Protein AF-A0A369J1N9-F1 (afdb_monomer)

pLDDT: mean 80.29, std 18.48, range [32.66, 98.25]

Solvent-accessible surface area (backbone atoms only — not comparable to full-atom values): 17889 Å² total; per-residue (Å²): 134,83,79,82,76,71,50,73,65,57,53,51,51,51,51,51,51,50,53,51,50,42,43,52,48,44,31,43,53,53,14,49,53,52,29,51,53,46,48,53,54,38,50,52,43,53,52,52,39,61,70,76,47,74,84,59,57,66,72,60,54,51,50,52,50,51,48,52,49,30,51,49,51,24,51,54,19,48,53,52,43,47,43,48,59,64,58,75,30,53,98,39,76,67,56,50,62,33,56,60,59,69,33,56,32,44,32,44,48,27,37,41,51,43,67,34,54,46,56,51,51,51,48,52,54,46,39,78,70,65,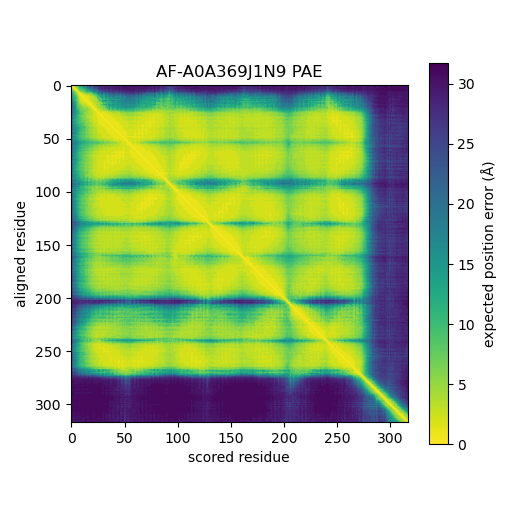69,50,63,67,64,45,50,53,51,51,51,52,46,49,52,38,42,54,53,46,50,50,48,27,59,50,49,69,70,30,73,16,44,58,58,36,53,68,75,40,40,67,60,55,51,47,43,45,53,50,49,30,50,49,30,47,54,50,26,54,52,46,52,51,52,46,57,58,52,72,72,64,82,79,57,81,66,70,48,55,55,51,46,55,42,39,52,55,51,34,56,48,24,51,52,51,28,52,52,41,48,53,31,53,51,40,58,73,74,43,99,53,30,52,29,54,11,49,56,56,31,48,48,48,56,52,53,37,48,50,44,48,50,63,48,48,56,55,62,56,58,65,75,53,70,90,79,82,74,88,84,75,82,75,88,77,76,80,81,87,84,82,82,92,85,79,91,79,84,86,78,87,73,90,75,82,82,84,80,85,81,80,84,86,82,90,131

Foldseek 3Di:
DDDPPPDPVNVVVVVVVVVQVCQAQVLLVLLLVLLVVLLVVLVVLLVLLVVVPVPDDPVVNVLSVLLNVLSVQLNVLSVVQSCVVCPVCPPPPCSQFAQRPLSVLSNLLSLLSLLLSLLLVLLVLLCVQPVPPVLSVVLNVLSVVLSVLSNVLSVQSNPDRGNVCSCVVCVVSVLSNLVSSLVSLVSSLVSLVVSLVVVVVVDDDPQPNVLSSVLSVLSNVLSVVLSVLSVVLSVCSVPPPGCNSVSSSSNSSSSSSSSSSCSSSVSVVSVVVPPPPPDPPPDDPDDDDDDDDDDDDDDDDDDDDDDDDDDDDDDDD

Radius of gyration: 28.55 Å; Cα contacts (8 Å, |Δi|>4): 279; chains: 1; bounding box: 73×81×98 Å

Sequence (317 aa):
MPENHTSPTLAVIQDMAAAYTGLVFGPVKIGYSLATFLFGFGTAQTYIYYRDFADDPLPIKLLVAVVWAADFAHQISLGHCTYWYLVRFFGVPAGLFNKAPQSVTAIIESSTILLFLVPAFFTYRFWRSSKKHIQVGLLAVLIAARLVMTSLLGGLISRAPSYVISLLRFRSIILFCWICGAAVDVLLTIALCYDLHVRQRSTMYYRTARMIDRLKMWCVATGMATSIVAAVMAVCFCIMDNNIWMGIYFVLPRLVSNSLLASLNLRRSLRQMDPTGTGDLALQPRHPPPGQHANGISICVDVVTEMPVKVMPYTSS

InterPro domains:
  IPR045339 Domain of unknown function DUF6534 [PF20152] (182-269)

Structure (mmCIF, N/CA/C/O backbone):
data_AF-A0A369J1N9-F1
#
_entry.id   AF-A0A369J1N9-F1
#
loop_
_atom_site.group_PDB
_atom_site.id
_atom_site.type_symbol
_atom_site.label_atom_id
_atom_site.label_alt_id
_atom_site.label_comp_id
_atom_site.label_asym_id
_atom_site.label_entity_id
_atom_site.label_seq_id
_atom_site.pdbx_PDB_ins_code
_atom_site.Cartn_x
_atom_site.Cartn_y
_atom_site.Cartn_z
_atom_site.occupancy
_atom_site.B_iso_or_equiv
_atom_site.auth_seq_id
_atom_site.auth_comp_id
_atom_site.auth_asym_id
_atom_site.auth_atom_id
_atom_site.pdbx_PDB_model_num
ATOM 1 N N . MET A 1 1 ? 40.483 -26.939 -34.452 1.00 42.22 1 MET A N 1
ATOM 2 C CA . MET A 1 1 ? 39.672 -26.467 -33.311 1.00 42.22 1 MET A CA 1
ATOM 3 C C . MET A 1 1 ? 40.405 -25.283 -32.707 1.00 42.22 1 MET A C 1
ATOM 5 O O . MET A 1 1 ? 41.444 -25.525 -32.110 1.00 42.22 1 MET A O 1
ATOM 9 N N . PRO A 1 2 ? 39.990 -24.027 -32.929 1.00 44.16 2 PRO A N 1
ATOM 10 C CA . PRO A 1 2 ? 40.577 -22.922 -32.191 1.00 44.16 2 PRO A CA 1
ATOM 11 C C . PRO A 1 2 ? 39.890 -22.848 -30.824 1.00 44.16 2 PRO A C 1
ATOM 13 O O . PRO A 1 2 ? 38.672 -22.680 -30.745 1.00 44.16 2 PRO A O 1
ATOM 16 N N . GLU A 1 3 ? 40.668 -23.042 -29.761 1.00 47.91 3 GLU A N 1
ATOM 17 C CA . GLU A 1 3 ? 40.254 -22.771 -28.388 1.00 47.91 3 GLU A CA 1
ATOM 18 C C . GLU A 1 3 ? 39.862 -21.298 -28.277 1.00 47.91 3 GLU A C 1
ATOM 20 O O . GLU A 1 3 ? 40.652 -20.388 -28.532 1.00 47.91 3 GLU A O 1
ATOM 25 N N . ASN A 1 4 ? 38.597 -21.073 -27.939 1.00 50.19 4 ASN A N 1
ATOM 26 C CA . ASN A 1 4 ? 38.036 -19.757 -27.711 1.00 50.19 4 ASN A CA 1
ATOM 27 C C . ASN A 1 4 ? 38.592 -19.227 -26.380 1.00 50.19 4 ASN A C 1
ATOM 29 O O . ASN A 1 4 ? 37.962 -19.369 -25.334 1.00 50.19 4 ASN A O 1
ATOM 33 N N . HIS A 1 5 ? 39.802 -18.664 -26.404 1.00 56.09 5 HIS A N 1
ATOM 34 C CA . HIS A 1 5 ? 40.348 -17.877 -25.303 1.00 56.09 5 HIS A CA 1
ATOM 35 C C . HIS A 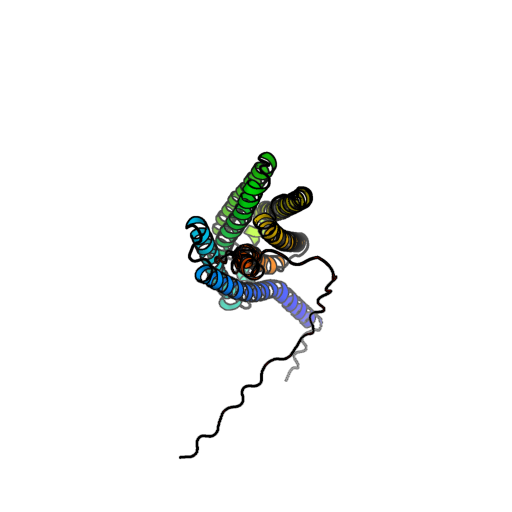1 5 ? 39.536 -16.581 -25.180 1.00 56.09 5 HIS A C 1
ATOM 37 O O . HIS A 1 5 ? 39.954 -15.514 -25.628 1.00 56.09 5 HIS A O 1
ATOM 43 N N . THR A 1 6 ? 38.348 -16.659 -24.579 1.00 57.62 6 THR A N 1
ATOM 44 C CA . THR A 1 6 ? 37.682 -15.478 -24.029 1.00 57.62 6 THR A CA 1
ATOM 45 C C . THR A 1 6 ? 38.658 -14.825 -23.060 1.00 57.62 6 THR A C 1
ATOM 47 O O . THR A 1 6 ? 39.056 -15.445 -22.072 1.00 57.62 6 THR A O 1
ATOM 50 N N . SER A 1 7 ? 39.101 -13.606 -23.376 1.00 68.38 7 SER A N 1
ATOM 51 C CA . SER A 1 7 ? 40.059 -12.882 -22.547 1.00 68.38 7 SER A CA 1
ATOM 52 C C . SER A 1 7 ? 39.523 -12.767 -21.111 1.00 68.38 7 SER A C 1
ATOM 54 O O . SER A 1 7 ? 38.320 -12.567 -20.919 1.00 68.38 7 SER A O 1
ATOM 56 N N . PRO A 1 8 ? 40.381 -12.870 -20.080 1.00 68.62 8 PRO A N 1
ATOM 57 C CA . PRO A 1 8 ? 39.950 -12.823 -18.678 1.00 68.62 8 PRO A CA 1
ATOM 58 C C . PRO A 1 8 ? 39.181 -11.535 -18.340 1.00 68.62 8 PRO A C 1
ATOM 60 O O . PRO A 1 8 ? 38.313 -11.535 -17.475 1.00 68.62 8 PRO A O 1
ATOM 63 N N . THR A 1 9 ? 39.429 -10.449 -19.074 1.00 75.25 9 THR A N 1
ATOM 64 C CA . THR A 1 9 ? 38.670 -9.198 -18.979 1.00 75.25 9 THR A CA 1
ATOM 65 C C . THR A 1 9 ? 37.240 -9.318 -19.505 1.00 75.25 9 THR A C 1
ATOM 67 O O . THR A 1 9 ? 36.333 -8.763 -18.892 1.00 75.25 9 THR A O 1
ATOM 70 N N . LEU A 1 10 ? 37.006 -10.061 -20.592 1.00 75.38 10 LEU A N 1
ATOM 71 C CA . LEU A 1 10 ? 35.664 -10.279 -21.136 1.00 75.38 10 LEU A CA 1
ATOM 72 C C . LEU A 1 10 ? 34.812 -11.117 -20.175 1.00 75.38 10 LEU A C 1
ATOM 74 O O . LEU A 1 10 ? 33.662 -10.769 -19.931 1.00 75.38 10 LEU A O 1
ATOM 78 N N . ALA A 1 11 ? 35.400 -12.161 -19.580 1.00 75.19 11 ALA A N 1
ATOM 79 C CA . ALA A 1 11 ? 34.732 -12.998 -18.583 1.00 75.19 11 ALA A CA 1
ATOM 80 C C . ALA A 1 11 ? 34.311 -12.185 -17.345 1.00 75.19 11 ALA A C 1
ATOM 82 O O . ALA A 1 11 ? 33.153 -12.235 -16.941 1.00 75.19 11 ALA A O 1
ATOM 83 N N . VAL A 1 12 ? 35.207 -11.342 -16.814 1.00 78.25 12 VAL A N 1
ATOM 84 C CA . VAL A 1 12 ? 34.896 -10.451 -15.681 1.00 78.25 12 VAL A CA 1
ATOM 85 C C . VAL A 1 12 ? 33.791 -9.449 -16.029 1.00 78.25 12 VAL A C 1
ATOM 87 O O . VAL A 1 12 ? 32.886 -9.233 -15.226 1.00 78.25 12 VAL A O 1
ATOM 90 N N . ILE A 1 13 ? 33.819 -8.850 -17.224 1.00 75.81 13 ILE A N 1
ATOM 91 C CA . ILE A 1 13 ? 32.767 -7.921 -17.672 1.00 75.81 13 ILE A CA 1
ATOM 92 C C . ILE A 1 13 ? 31.417 -8.642 -17.788 1.00 75.81 13 ILE A C 1
ATOM 94 O O . ILE A 1 13 ? 30.384 -8.090 -17.407 1.00 75.81 13 ILE A O 1
ATOM 98 N N . GLN A 1 14 ? 31.418 -9.876 -18.287 1.00 77.38 14 GLN A N 1
ATOM 99 C CA . GLN A 1 14 ? 30.215 -10.681 -18.465 1.00 77.38 14 GLN A CA 1
ATOM 100 C C . GLN A 1 14 ? 29.623 -11.123 -17.116 1.00 77.38 14 GLN A C 1
ATOM 102 O O . GLN A 1 14 ? 28.410 -11.020 -16.927 1.00 77.38 14 GLN A O 1
ATOM 107 N N . ASP A 1 15 ? 30.469 -11.485 -16.149 1.00 75.50 15 ASP A N 1
ATOM 108 C CA . ASP A 1 15 ? 30.068 -11.776 -14.768 1.00 75.50 15 ASP A CA 1
ATOM 109 C C . ASP A 1 15 ? 29.517 -10.534 -14.055 1.00 75.50 15 ASP A C 1
ATOM 111 O O . ASP A 1 15 ? 28.473 -10.597 -13.401 1.00 75.50 15 ASP A O 1
ATOM 115 N N . MET A 1 16 ? 30.157 -9.372 -14.225 1.00 72.19 16 MET A N 1
ATOM 116 C CA . MET A 1 16 ? 29.662 -8.102 -13.682 1.00 72.19 16 MET A CA 1
ATOM 117 C C . MET A 1 16 ? 28.307 -7.712 -14.288 1.00 72.19 16 MET A C 1
ATOM 119 O O . MET A 1 16 ? 27.402 -7.289 -13.564 1.00 72.19 16 MET A O 1
ATOM 123 N N . ALA A 1 17 ? 28.130 -7.893 -15.598 1.00 70.94 17 ALA A N 1
ATOM 124 C CA . ALA A 1 17 ? 26.864 -7.635 -16.279 1.00 70.94 17 ALA A CA 1
ATOM 125 C C . ALA A 1 17 ? 25.757 -8.601 -15.823 1.00 70.94 17 ALA A C 1
ATOM 127 O O . ALA A 1 17 ? 24.613 -8.180 -15.614 1.00 70.94 17 ALA A O 1
ATOM 128 N N . ALA A 1 18 ? 26.085 -9.878 -15.610 1.00 72.50 18 ALA A N 1
ATOM 129 C C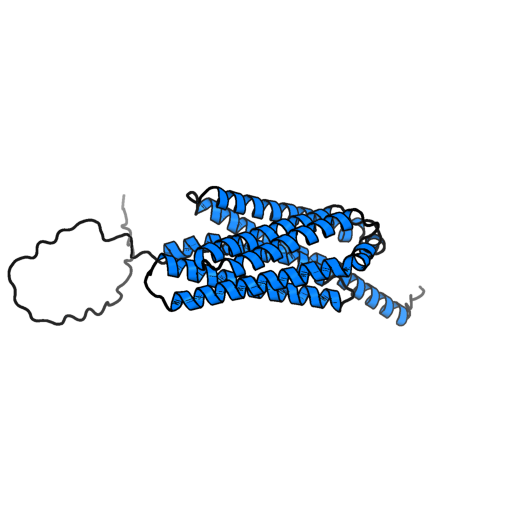A . ALA A 1 18 ? 25.161 -10.871 -15.071 1.00 72.50 18 ALA A CA 1
ATOM 130 C C . ALA A 1 18 ? 24.749 -10.537 -13.628 1.00 72.50 18 ALA A C 1
ATOM 132 O O . ALA A 1 18 ? 23.557 -10.554 -13.309 1.00 72.50 18 ALA A O 1
ATOM 133 N N . ALA A 1 19 ? 25.703 -10.148 -12.777 1.00 71.88 19 ALA A N 1
ATOM 134 C CA . ALA A 1 19 ? 25.442 -9.724 -11.403 1.00 71.88 19 ALA A CA 1
ATOM 135 C C . ALA A 1 19 ? 24.551 -8.470 -11.345 1.00 71.88 19 ALA A C 1
ATOM 137 O O . ALA A 1 19 ? 23.572 -8.435 -10.595 1.00 71.88 19 ALA A O 1
ATOM 138 N N . TYR A 1 20 ? 24.829 -7.469 -12.187 1.00 72.62 20 TYR A N 1
ATOM 139 C CA . TYR A 1 20 ? 24.005 -6.264 -12.297 1.00 72.62 20 TYR A CA 1
ATOM 140 C C . TYR A 1 20 ? 22.577 -6.593 -12.755 1.00 72.62 20 TYR A C 1
ATOM 142 O O . TYR A 1 20 ? 21.603 -6.164 -12.137 1.00 72.62 20 TYR A O 1
ATOM 150 N N . THR A 1 21 ? 22.436 -7.441 -13.777 1.00 72.56 21 THR A N 1
ATOM 151 C CA . THR A 1 21 ? 21.130 -7.919 -14.263 1.00 72.56 21 THR A CA 1
ATOM 152 C C . THR A 1 21 ? 20.361 -8.664 -13.164 1.00 72.56 21 THR A C 1
ATOM 154 O O . THR A 1 21 ? 19.156 -8.457 -12.988 1.00 72.56 21 THR A O 1
ATOM 157 N N . GLY A 1 22 ? 21.060 -9.466 -12.354 1.00 76.50 22 GLY A N 1
ATOM 158 C CA . GLY A 1 22 ? 20.505 -10.132 -11.177 1.00 76.50 22 GLY A CA 1
ATOM 159 C C . GLY A 1 22 ? 19.928 -9.157 -10.146 1.00 76.50 22 GLY A C 1
ATOM 160 O O . GLY A 1 22 ? 18.843 -9.397 -9.622 1.00 76.50 22 GLY A O 1
ATOM 161 N N . LEU A 1 23 ? 20.580 -8.018 -9.906 1.00 81.19 23 LEU A N 1
ATOM 162 C CA . LEU A 1 23 ? 20.108 -6.982 -8.974 1.00 81.19 23 LEU A CA 1
ATOM 163 C C . LEU A 1 23 ? 18.965 -6.113 -9.535 1.00 81.19 23 LEU A C 1
ATOM 165 O O . LEU A 1 23 ? 18.250 -5.460 -8.770 1.00 81.19 23 LEU A O 1
ATOM 169 N N . VAL A 1 24 ? 18.752 -6.121 -10.853 1.00 79.38 24 VAL A N 1
ATOM 170 C CA . VAL A 1 24 ? 17.648 -5.410 -11.521 1.00 79.38 24 VAL A CA 1
ATOM 171 C C . VAL A 1 24 ? 16.356 -6.232 -11.501 1.00 79.38 24 VAL A C 1
ATOM 173 O O . VAL A 1 24 ? 15.288 -5.677 -11.238 1.00 79.38 24 VAL A O 1
ATOM 176 N N . PHE A 1 25 ? 16.433 -7.543 -11.750 1.00 83.81 25 PHE A N 1
ATOM 177 C CA . PHE A 1 25 ? 15.249 -8.407 -11.879 1.00 83.81 25 PHE A CA 1
ATOM 178 C C . PHE A 1 25 ? 15.026 -9.345 -10.687 1.00 83.81 25 PHE A C 1
ATOM 180 O O . PHE A 1 25 ? 13.882 -9.670 -10.357 1.00 83.81 25 PHE A O 1
ATOM 187 N N . GLY A 1 26 ? 16.094 -9.763 -10.008 1.00 86.38 26 GLY A N 1
ATOM 188 C CA . GLY A 1 26 ? 16.043 -10.678 -8.867 1.00 86.38 26 GLY A CA 1
ATOM 189 C C . GLY A 1 26 ? 15.166 -10.168 -7.721 1.00 86.38 26 GLY A C 1
ATOM 190 O O . GLY A 1 26 ? 14.254 -10.888 -7.310 1.00 86.38 26 GLY A O 1
ATOM 191 N N . PRO A 1 27 ? 15.339 -8.921 -7.238 1.00 89.62 27 PRO A N 1
ATOM 192 C CA . PRO A 1 27 ? 14.514 -8.404 -6.150 1.00 89.62 27 PRO A CA 1
ATOM 193 C C . PRO A 1 27 ? 13.027 -8.317 -6.500 1.00 89.62 27 PRO A C 1
ATOM 195 O O . PRO A 1 27 ? 12.182 -8.608 -5.658 1.00 89.62 27 PRO A O 1
ATOM 198 N N . VAL A 1 28 ? 12.699 -7.983 -7.753 1.00 89.00 28 VAL A N 1
ATOM 199 C CA . VAL A 1 28 ? 11.318 -7.960 -8.260 1.00 89.00 28 VAL A CA 1
ATOM 200 C C . VAL A 1 28 ? 10.705 -9.360 -8.194 1.00 89.00 28 VAL A C 1
ATOM 202 O O . VAL A 1 28 ? 9.584 -9.527 -7.713 1.00 89.00 28 VAL A O 1
ATOM 205 N N . LYS A 1 29 ? 11.457 -10.389 -8.609 1.00 89.69 29 LYS A N 1
ATOM 206 C CA . LYS A 1 29 ? 11.011 -11.786 -8.543 1.00 89.69 29 LYS A CA 1
ATOM 207 C C . LYS A 1 29 ? 10.807 -12.262 -7.105 1.00 89.69 29 LYS A C 1
ATOM 209 O O . LYS A 1 29 ? 9.786 -12.884 -6.818 1.00 89.69 29 LYS A O 1
ATOM 214 N N . ILE A 1 30 ? 11.754 -11.971 -6.214 1.00 93.12 30 ILE A N 1
ATOM 215 C CA . ILE A 1 30 ? 11.669 -12.340 -4.793 1.00 93.12 30 ILE A CA 1
ATOM 216 C C . ILE A 1 30 ? 10.475 -11.634 -4.140 1.00 93.12 30 ILE A C 1
ATOM 218 O O . ILE A 1 30 ? 9.659 -12.287 -3.487 1.00 93.12 30 ILE A O 1
ATOM 222 N N . GLY A 1 31 ? 10.327 -10.328 -4.377 1.00 93.56 31 GLY A N 1
ATOM 223 C CA . GLY A 1 31 ? 9.206 -9.531 -3.885 1.00 93.56 31 GLY A CA 1
ATOM 224 C C . GLY A 1 31 ? 7.860 -10.064 -4.368 1.00 93.56 31 GLY A C 1
ATOM 225 O O . GLY A 1 31 ? 6.945 -10.221 -3.565 1.00 93.56 31 GLY A O 1
ATOM 226 N N . TYR A 1 32 ? 7.748 -10.436 -5.648 1.00 95.12 32 TYR A N 1
ATOM 227 C CA . TYR A 1 32 ? 6.548 -11.076 -6.194 1.00 95.12 32 TYR A CA 1
ATOM 228 C C . TYR A 1 32 ? 6.215 -12.398 -5.488 1.00 95.12 32 TYR A C 1
ATOM 230 O O . TYR A 1 32 ? 5.067 -12.613 -5.091 1.00 95.12 32 TYR A O 1
ATOM 238 N N . SER A 1 33 ? 7.198 -13.282 -5.301 1.00 96.19 33 SER A N 1
ATOM 239 C CA . SER A 1 33 ? 6.991 -14.567 -4.622 1.00 96.19 33 SER A CA 1
ATOM 240 C C . SER A 1 33 ? 6.520 -14.375 -3.178 1.00 96.19 33 SER A C 1
ATOM 242 O O . SER A 1 33 ? 5.535 -14.989 -2.763 1.00 96.19 33 SER A O 1
ATOM 244 N N . LEU A 1 34 ? 7.162 -13.472 -2.429 1.00 95.81 34 LEU A N 1
ATOM 245 C CA . LEU A 1 34 ? 6.778 -13.175 -1.049 1.00 95.81 34 LEU A CA 1
ATOM 246 C C . LEU A 1 34 ? 5.393 -12.514 -0.970 1.00 95.81 34 LEU A C 1
ATOM 248 O O . LEU A 1 34 ? 4.573 -12.896 -0.136 1.00 95.81 34 LEU A O 1
ATOM 252 N N . ALA A 1 35 ? 5.087 -11.578 -1.873 1.00 95.88 35 ALA A N 1
ATOM 253 C CA . ALA A 1 35 ? 3.770 -10.952 -1.960 1.00 95.88 35 ALA A CA 1
ATOM 254 C C . ALA A 1 35 ? 2.661 -11.968 -2.281 1.00 95.88 35 ALA A C 1
ATOM 256 O O . ALA A 1 35 ? 1.561 -11.863 -1.738 1.00 95.88 35 ALA A O 1
ATOM 257 N N . THR A 1 36 ? 2.960 -12.972 -3.111 1.00 96.94 36 THR A N 1
ATOM 258 C CA . THR A 1 36 ? 2.039 -14.070 -3.445 1.00 96.94 36 THR A CA 1
ATOM 259 C C . THR A 1 36 ? 1.763 -14.952 -2.228 1.00 96.94 36 THR A C 1
ATOM 261 O O . THR A 1 36 ? 0.606 -15.255 -1.936 1.00 96.94 36 THR A O 1
ATOM 264 N N . PHE A 1 37 ? 2.803 -15.317 -1.473 1.00 96.81 37 PHE A N 1
ATOM 265 C CA . PHE A 1 37 ? 2.652 -16.069 -0.224 1.00 96.81 37 PHE A CA 1
ATOM 266 C C . PHE A 1 37 ? 1.781 -15.310 0.791 1.00 96.81 37 PHE A C 1
ATOM 268 O O . PHE A 1 37 ? 0.811 -15.853 1.324 1.00 96.81 37 PHE A O 1
ATOM 275 N N . LEU A 1 38 ? 2.068 -14.021 1.001 1.00 95.25 38 LEU A N 1
ATOM 276 C CA . LEU A 1 38 ? 1.298 -13.172 1.912 1.00 95.25 38 LEU A CA 1
ATOM 277 C C . LEU A 1 38 ? -0.138 -12.926 1.437 1.00 95.25 38 LEU A C 1
ATOM 279 O O . LEU A 1 38 ? -1.020 -12.766 2.278 1.00 95.25 38 LEU A O 1
ATOM 283 N N . PHE A 1 39 ? -0.388 -12.910 0.125 1.00 97.00 39 PHE A N 1
ATOM 284 C CA . PHE A 1 39 ? -1.739 -12.845 -0.436 1.00 97.00 39 PHE A CA 1
ATOM 285 C C . PHE A 1 39 ? -2.551 -14.107 -0.111 1.00 97.00 39 PHE A C 1
ATOM 287 O O . PHE A 1 39 ? -3.725 -14.010 0.254 1.00 97.00 39 PHE A O 1
ATOM 294 N N . GLY A 1 40 ? -1.924 -15.286 -0.179 1.00 97.19 40 GLY A N 1
ATOM 295 C CA . GLY A 1 40 ? -2.540 -16.538 0.264 1.00 97.19 40 GLY A CA 1
ATOM 296 C C . GLY A 1 40 ? -2.921 -16.490 1.746 1.00 97.19 40 GLY A C 1
ATOM 297 O O . GLY A 1 40 ? -4.062 -16.787 2.104 1.00 97.19 40 GLY A O 1
ATOM 298 N N . PHE A 1 41 ? -2.003 -16.022 2.598 1.00 95.88 41 PHE A N 1
ATOM 299 C CA . PHE A 1 41 ? -2.275 -15.825 4.024 1.00 95.88 41 PHE A CA 1
ATOM 300 C C . PHE A 1 41 ? -3.420 -14.829 4.266 1.00 95.88 41 PHE A C 1
ATOM 302 O O . PHE A 1 41 ? -4.338 -15.118 5.032 1.00 95.88 41 PHE A O 1
ATOM 309 N N . GLY A 1 42 ? -3.418 -13.689 3.573 1.00 95.75 42 GLY A N 1
ATOM 310 C CA . GLY A 1 42 ? -4.493 -12.696 3.644 1.00 95.75 42 GLY A CA 1
ATOM 311 C C . GLY A 1 42 ? -5.844 -13.256 3.219 1.00 95.75 42 GLY A C 1
ATOM 312 O O . GLY A 1 42 ? -6.831 -13.074 3.921 1.00 95.75 42 GLY A O 1
ATOM 313 N N . THR A 1 43 ? -5.885 -14.042 2.145 1.00 97.94 43 THR A N 1
ATOM 314 C CA . THR A 1 43 ? -7.115 -14.703 1.683 1.00 97.94 43 THR A CA 1
ATOM 315 C C . THR A 1 43 ? -7.656 -15.684 2.723 1.00 97.94 43 THR A C 1
ATOM 317 O O . THR A 1 43 ? -8.857 -15.681 3.002 1.00 97.94 43 THR A O 1
ATOM 320 N N . ALA A 1 44 ? -6.787 -16.470 3.367 1.00 97.06 44 ALA A N 1
ATOM 321 C CA . ALA A 1 44 ? -7.192 -17.339 4.470 1.00 97.06 44 ALA A CA 1
ATOM 322 C C . ALA A 1 44 ? -7.760 -16.530 5.651 1.00 97.06 44 ALA A C 1
ATOM 324 O O . ALA A 1 44 ? -8.800 -16.888 6.204 1.00 97.06 44 ALA A O 1
ATOM 325 N N . GLN A 1 45 ? -7.131 -15.405 6.006 1.00 95.56 45 GLN A N 1
ATOM 326 C CA . GLN A 1 45 ? -7.648 -14.504 7.037 1.00 95.56 45 GLN A CA 1
ATOM 327 C C . GLN A 1 45 ? -9.004 -13.886 6.659 1.00 95.56 45 GLN A C 1
ATOM 329 O O . GLN A 1 45 ? -9.881 -13.791 7.518 1.00 95.56 45 GLN A O 1
ATOM 334 N N . THR A 1 46 ? -9.207 -13.493 5.401 1.00 97.25 46 THR A N 1
ATOM 335 C CA . THR A 1 46 ? -10.491 -12.981 4.898 1.00 97.25 46 THR A CA 1
ATOM 336 C C . THR A 1 46 ? -11.583 -14.045 4.987 1.00 97.25 46 THR A C 1
ATOM 338 O O . THR A 1 46 ? -12.685 -13.755 5.450 1.00 97.25 46 THR A O 1
ATOM 341 N N . TYR A 1 47 ? -11.281 -15.289 4.614 1.00 97.06 47 TYR A N 1
ATOM 342 C CA . TYR A 1 47 ? -12.216 -16.405 4.755 1.00 97.06 47 TYR A CA 1
ATOM 343 C C . TYR A 1 47 ? -12.610 -16.643 6.220 1.00 97.06 47 TYR A C 1
ATOM 345 O O . TYR A 1 47 ? -13.796 -16.716 6.543 1.00 97.06 47 TYR A O 1
ATOM 353 N N . ILE A 1 48 ? -11.622 -16.699 7.121 1.00 95.06 48 ILE A N 1
ATOM 354 C CA . ILE A 1 48 ? -11.848 -16.844 8.567 1.00 95.06 48 ILE A CA 1
ATOM 355 C C . ILE A 1 48 ? -12.734 -15.708 9.092 1.00 95.06 48 ILE A C 1
ATOM 357 O O . ILE A 1 48 ? -13.657 -15.971 9.861 1.00 95.06 48 ILE A O 1
ATOM 361 N N . TYR A 1 49 ? -12.503 -14.472 8.638 1.00 96.12 49 TYR A N 1
ATOM 362 C CA . TYR A 1 49 ? -13.307 -13.319 9.030 1.00 96.12 49 TYR A CA 1
ATOM 363 C C . TYR A 1 49 ? -14.788 -13.504 8.667 1.00 96.12 49 TYR A C 1
ATOM 365 O O . TYR A 1 49 ? -15.655 -13.393 9.533 1.00 96.12 49 TYR A O 1
ATOM 373 N N . TYR A 1 50 ? -15.090 -13.830 7.408 1.00 96.12 50 TYR A N 1
ATOM 374 C CA . TYR A 1 50 ? -16.480 -13.995 6.969 1.00 96.12 50 TYR A CA 1
ATOM 375 C C . TYR A 1 50 ? -17.177 -15.199 7.601 1.00 96.12 50 TYR A C 1
ATOM 377 O O . TYR A 1 50 ? -18.386 -15.147 7.817 1.00 96.12 50 TYR A O 1
ATOM 385 N N . ARG A 1 51 ? -16.426 -16.254 7.936 1.00 95.19 51 ARG A N 1
ATOM 386 C CA . ARG A 1 51 ? -16.957 -17.415 8.656 1.00 95.19 51 ARG A CA 1
ATOM 387 C C . ARG A 1 51 ? -17.300 -17.086 10.111 1.00 95.19 51 ARG A C 1
ATOM 389 O O . ARG A 1 51 ? -18.355 -17.482 10.589 1.00 95.19 51 ARG A O 1
ATOM 396 N N . ASP A 1 52 ? -16.409 -16.393 10.820 1.00 92.81 52 ASP A N 1
ATOM 397 C CA . ASP A 1 52 ? -16.494 -16.251 12.281 1.00 92.81 52 ASP A CA 1
ATOM 398 C C . ASP A 1 52 ? -17.225 -14.968 12.737 1.00 92.81 52 ASP A C 1
ATOM 400 O O . ASP A 1 52 ? -17.612 -14.862 13.903 1.00 92.81 52 ASP A O 1
ATOM 4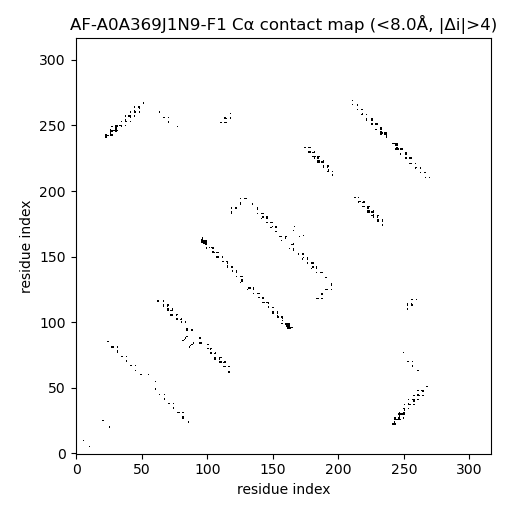04 N N . PHE A 1 53 ? -17.418 -13.985 11.847 1.00 92.75 53 PHE A N 1
ATOM 405 C CA . PHE A 1 53 ? -18.024 -12.680 12.155 1.00 92.75 53 PHE A CA 1
ATOM 406 C C . PHE A 1 53 ? -19.244 -12.375 11.270 1.00 92.75 53 PHE A C 1
ATOM 408 O O . PHE A 1 53 ? -19.359 -11.300 10.677 1.00 92.75 53 PHE A O 1
ATOM 415 N N . ALA A 1 54 ? -20.195 -13.312 11.204 1.00 90.88 54 ALA A N 1
ATOM 416 C CA . ALA A 1 54 ? -21.446 -13.134 10.463 1.00 90.88 54 ALA A CA 1
ATOM 417 C C . ALA A 1 54 ? -22.298 -11.951 10.973 1.00 90.88 54 ALA A C 1
ATOM 419 O O . ALA A 1 54 ? -22.990 -11.324 10.174 1.00 90.88 54 ALA A O 1
ATOM 420 N N . ASP A 1 55 ? -22.178 -11.578 12.248 1.00 91.94 55 ASP A N 1
ATOM 421 C CA . ASP A 1 55 ? -22.970 -10.502 12.869 1.00 91.94 55 ASP A CA 1
ATOM 422 C C . ASP A 1 55 ? -22.300 -9.116 12.826 1.00 91.94 55 ASP A C 1
ATOM 424 O O . ASP A 1 55 ? -22.836 -8.140 13.351 1.00 91.94 55 ASP A O 1
ATOM 428 N N . ASP A 1 56 ? -21.103 -9.000 12.240 1.00 93.12 56 ASP A N 1
ATOM 429 C CA . ASP A 1 56 ? -20.414 -7.710 12.149 1.00 93.12 56 ASP A CA 1
ATOM 430 C C . ASP A 1 56 ? -21.201 -6.711 11.273 1.00 93.12 56 ASP A C 1
ATOM 432 O O . ASP A 1 56 ? -21.808 -7.095 10.263 1.00 93.12 56 ASP A O 1
ATOM 436 N N . PRO A 1 57 ? -21.152 -5.406 11.600 1.00 94.25 57 PRO A N 1
ATOM 437 C CA . PRO A 1 57 ? -21.885 -4.390 10.861 1.00 94.25 57 PRO A CA 1
ATOM 438 C C . PRO A 1 57 ? -21.361 -4.258 9.425 1.00 94.25 57 PRO A C 1
ATOM 440 O O . PRO A 1 57 ? -20.156 -4.358 9.165 1.00 94.25 57 PRO A O 1
ATOM 443 N N . LEU A 1 58 ? -22.276 -3.956 8.498 1.00 95.75 58 LEU A N 1
ATOM 444 C CA . LEU A 1 58 ? -22.008 -3.892 7.057 1.00 95.75 58 LEU A CA 1
ATOM 445 C C . LEU A 1 58 ? -20.768 -3.054 6.673 1.00 95.75 58 LEU A C 1
ATOM 447 O O . LEU A 1 58 ? -20.001 -3.532 5.839 1.00 95.75 58 LEU A O 1
ATOM 451 N N . PRO A 1 59 ? -20.482 -1.880 7.278 1.00 96.00 59 PRO A N 1
ATOM 452 C CA . PRO A 1 59 ? -19.292 -1.104 6.924 1.00 96.00 59 PRO A CA 1
ATOM 453 C C . PRO A 1 59 ? -17.964 -1.849 7.125 1.00 96.00 59 PRO A C 1
ATOM 455 O O . PRO A 1 59 ? -17.047 -1.674 6.328 1.00 96.00 59 PRO A O 1
ATOM 458 N N . ILE A 1 60 ? -17.843 -2.698 8.156 1.00 94.81 60 ILE A N 1
ATOM 459 C CA . ILE A 1 60 ? -16.607 -3.465 8.399 1.00 94.81 60 ILE A CA 1
ATOM 460 C C . ILE A 1 60 ? -16.491 -4.601 7.379 1.00 94.81 60 ILE A C 1
ATOM 462 O O . ILE A 1 60 ? -15.411 -4.824 6.838 1.00 94.81 60 ILE A O 1
ATOM 466 N N . LYS A 1 61 ? -17.604 -5.263 7.044 1.00 96.06 61 LYS A N 1
ATOM 467 C CA . LYS A 1 61 ? -17.626 -6.279 5.984 1.00 96.06 61 LYS A CA 1
ATOM 468 C C . LYS A 1 61 ? -17.236 -5.684 4.632 1.00 96.06 61 LYS A C 1
ATOM 470 O O . LYS A 1 61 ? -16.360 -6.215 3.961 1.00 96.06 61 LYS A O 1
ATOM 475 N N . LEU A 1 62 ? -17.815 -4.538 4.268 1.00 97.25 62 LEU A N 1
ATOM 476 C CA . LEU A 1 62 ? -17.458 -3.824 3.041 1.00 97.25 62 LEU A CA 1
ATOM 477 C C . LEU A 1 62 ? -15.980 -3.421 3.030 1.00 97.25 62 LEU A C 1
ATOM 479 O O . LEU A 1 62 ? -15.310 -3.636 2.026 1.00 97.25 62 LEU A O 1
ATOM 483 N N . LEU A 1 63 ? -15.445 -2.915 4.146 1.00 97.25 63 LEU A N 1
ATOM 484 C CA . LEU A 1 63 ? -14.015 -2.622 4.269 1.00 97.25 63 LEU A CA 1
ATOM 485 C C . LEU A 1 63 ? -13.158 -3.864 3.981 1.00 97.25 63 LEU A C 1
ATOM 487 O O . LEU A 1 63 ? -12.220 -3.782 3.193 1.00 97.25 63 LEU A O 1
ATOM 491 N N . VAL A 1 64 ? -13.490 -5.015 4.574 1.00 97.88 64 VAL A N 1
ATOM 492 C CA . VAL A 1 64 ? -12.761 -6.274 4.346 1.00 97.88 64 VAL A CA 1
ATOM 493 C C . VAL A 1 64 ? -12.868 -6.732 2.889 1.00 97.88 64 VAL A C 1
ATOM 495 O O . VAL A 1 64 ? -11.863 -7.146 2.313 1.00 97.88 64 VAL A O 1
ATOM 498 N N . ALA A 1 65 ? -14.051 -6.625 2.273 1.00 97.88 65 ALA A N 1
ATOM 499 C CA . ALA A 1 65 ? -14.243 -6.938 0.856 1.00 97.88 65 ALA A CA 1
ATOM 500 C C . ALA A 1 65 ? -13.376 -6.053 -0.050 1.00 97.88 65 ALA A C 1
ATOM 502 O O . ALA A 1 65 ? -12.686 -6.568 -0.927 1.00 97.88 65 ALA A O 1
ATOM 503 N N . VAL A 1 66 ? -13.377 -4.735 0.177 1.00 98.12 66 VAL A N 1
ATOM 504 C CA . VAL A 1 66 ? -12.603 -3.779 -0.629 1.00 98.12 66 VAL A CA 1
ATOM 505 C C . VAL A 1 66 ? -11.103 -3.995 -0.446 1.00 98.12 66 VAL A C 1
ATOM 507 O O . VAL A 1 66 ? -10.369 -3.982 -1.430 1.00 98.12 66 VAL A O 1
ATOM 510 N N . VAL A 1 67 ? -10.640 -4.245 0.781 1.00 97.88 67 VAL A N 1
ATOM 511 C CA . VAL A 1 67 ? -9.229 -4.553 1.060 1.00 97.88 67 VAL A CA 1
ATOM 512 C C . VAL A 1 67 ? -8.794 -5.820 0.326 1.00 97.88 67 VAL A C 1
ATOM 514 O O . VAL A 1 67 ? -7.776 -5.799 -0.360 1.00 97.88 67 VAL A O 1
ATOM 517 N N . TRP A 1 68 ? -9.582 -6.898 0.390 1.00 98.12 68 TRP A N 1
ATOM 518 C CA . TRP A 1 68 ? -9.256 -8.133 -0.326 1.00 98.12 68 TRP A CA 1
ATOM 519 C C . TRP A 1 68 ? -9.294 -7.952 -1.852 1.00 98.12 68 TRP A C 1
ATOM 521 O O . TRP A 1 68 ? -8.404 -8.431 -2.552 1.00 98.12 68 TRP A O 1
ATOM 531 N N . ALA A 1 69 ? -10.277 -7.213 -2.376 1.00 98.25 69 ALA A N 1
ATOM 532 C CA . ALA A 1 69 ? -10.373 -6.919 -3.805 1.00 98.25 69 ALA A CA 1
ATOM 533 C C . ALA A 1 69 ? -9.182 -6.083 -4.304 1.00 98.25 69 ALA A C 1
ATOM 535 O O . ALA A 1 69 ? -8.619 -6.386 -5.357 1.00 98.25 69 ALA A O 1
ATOM 536 N N . ALA A 1 70 ? -8.753 -5.077 -3.535 1.00 97.81 70 ALA A N 1
ATOM 537 C CA . ALA A 1 70 ? -7.551 -4.300 -3.828 1.00 97.81 70 ALA A CA 1
ATOM 538 C C . ALA A 1 70 ? -6.288 -5.177 -3.767 1.00 97.81 70 ALA A C 1
ATOM 540 O O . ALA A 1 70 ? -5.429 -5.087 -4.645 1.00 97.81 70 ALA A O 1
ATOM 541 N N . ASP A 1 71 ? -6.192 -6.083 -2.789 1.00 97.44 71 ASP A N 1
ATOM 542 C CA . ASP A 1 71 ? -5.092 -7.044 -2.703 1.00 97.44 71 ASP A CA 1
ATOM 543 C C . ASP A 1 71 ? -5.037 -7.974 -3.927 1.00 97.44 71 ASP A C 1
ATOM 545 O O . ASP A 1 71 ? -3.959 -8.211 -4.485 1.00 97.44 71 ASP A O 1
ATOM 549 N N . PHE A 1 72 ? -6.193 -8.460 -4.378 1.00 97.75 72 PHE A N 1
ATOM 550 C CA . PHE A 1 72 ? -6.321 -9.321 -5.550 1.00 97.75 72 PHE A CA 1
ATOM 551 C C . PHE A 1 72 ? -5.964 -8.587 -6.850 1.00 97.75 72 PHE A C 1
ATOM 553 O O . PHE A 1 72 ? -5.152 -9.083 -7.634 1.00 97.75 72 PHE A O 1
ATOM 560 N N . ALA A 1 73 ? -6.479 -7.369 -7.046 1.00 97.75 73 ALA A N 1
ATOM 561 C CA . ALA A 1 73 ? -6.133 -6.520 -8.188 1.00 97.75 73 ALA A CA 1
ATOM 562 C C . ALA A 1 73 ? -4.627 -6.216 -8.229 1.00 97.75 73 ALA A C 1
ATOM 564 O O . ALA A 1 73 ? -3.985 -6.337 -9.279 1.00 97.75 73 ALA A O 1
ATOM 565 N N . HIS A 1 74 ? -4.037 -5.916 -7.069 1.00 97.00 74 HIS A N 1
ATOM 566 C CA . HIS A 1 74 ? -2.595 -5.772 -6.924 1.00 97.00 74 HIS A CA 1
ATOM 567 C C . HIS A 1 74 ? -1.864 -7.062 -7.328 1.00 97.00 74 HIS A C 1
ATOM 569 O O . HIS A 1 74 ? -0.888 -7.000 -8.068 1.00 97.00 74 HIS A O 1
ATOM 575 N N . GLN A 1 75 ? -2.354 -8.241 -6.919 1.00 97.50 75 GLN A N 1
ATOM 576 C CA . GLN A 1 75 ? -1.708 -9.527 -7.215 1.00 97.50 75 GLN A CA 1
ATOM 577 C C . GLN A 1 75 ? -1.675 -9.830 -8.716 1.00 97.50 75 GLN A C 1
ATOM 579 O O . GLN A 1 75 ? -0.628 -10.202 -9.249 1.00 97.50 75 GLN A O 1
ATOM 584 N N . ILE A 1 76 ? -2.803 -9.633 -9.401 1.00 97.75 76 ILE A N 1
ATOM 585 C CA . ILE A 1 76 ? -2.900 -9.793 -10.857 1.00 97.75 76 ILE A CA 1
ATOM 586 C C . ILE A 1 76 ? -1.942 -8.825 -11.554 1.00 97.75 76 ILE A C 1
ATOM 588 O O . ILE A 1 76 ? -1.197 -9.216 -12.455 1.00 97.75 76 ILE A O 1
ATOM 592 N N . SER A 1 77 ? -1.919 -7.571 -11.101 1.00 96.94 77 SER A N 1
ATOM 593 C CA . SER A 1 77 ? -1.072 -6.532 -11.683 1.00 96.94 77 SER A CA 1
ATOM 594 C C . SER A 1 77 ? 0.416 -6.839 -11.497 1.00 96.94 77 SER A C 1
ATOM 596 O O . SER A 1 77 ? 1.191 -6.676 -12.441 1.00 96.94 77 SER A O 1
ATOM 598 N N . LEU A 1 78 ? 0.821 -7.360 -10.333 1.00 95.94 78 LEU A N 1
ATOM 599 C CA . LEU A 1 78 ? 2.185 -7.842 -10.110 1.00 95.94 78 LEU A CA 1
ATOM 600 C C . LEU A 1 78 ? 2.537 -9.017 -11.023 1.00 95.94 78 LEU A C 1
ATOM 602 O O . LEU A 1 78 ? 3.632 -9.031 -11.586 1.00 95.94 78 LEU A O 1
ATOM 606 N N . GLY A 1 79 ? 1.620 -9.970 -11.205 1.00 95.88 79 GLY A N 1
ATOM 607 C CA . GLY A 1 79 ? 1.812 -11.104 -12.110 1.00 95.88 79 GLY A CA 1
ATOM 608 C C . GLY A 1 79 ? 2.052 -10.649 -13.550 1.00 95.88 79 GLY A C 1
ATOM 609 O O . GLY A 1 79 ? 3.050 -11.032 -14.161 1.00 95.88 79 GLY A O 1
ATOM 610 N N . HIS A 1 80 ? 1.201 -9.753 -14.060 1.00 95.25 80 HIS A N 1
ATOM 611 C CA . HIS A 1 80 ? 1.362 -9.177 -15.396 1.00 95.25 80 HIS A CA 1
ATOM 612 C C . HIS A 1 80 ? 2.655 -8.356 -15.525 1.00 95.25 80 HIS A C 1
ATOM 614 O O . HIS A 1 80 ? 3.393 -8.520 -16.494 1.00 95.25 80 HIS A O 1
ATOM 620 N N . CYS A 1 81 ? 2.967 -7.500 -14.545 1.00 91.75 81 CYS A N 1
ATOM 621 C CA . CYS A 1 81 ? 4.190 -6.692 -14.533 1.00 91.75 81 CYS A CA 1
ATOM 622 C C . CYS A 1 81 ? 5.450 -7.572 -14.561 1.00 91.75 81 CYS A C 1
ATOM 624 O O . CYS A 1 81 ? 6.361 -7.346 -15.358 1.00 91.75 81 CYS A O 1
ATOM 626 N N . THR A 1 82 ? 5.468 -8.623 -13.740 1.00 91.44 82 THR A N 1
ATOM 627 C CA . THR A 1 82 ? 6.579 -9.577 -13.674 1.00 91.44 82 THR A CA 1
ATOM 628 C C . THR A 1 82 ? 6.717 -10.335 -14.991 1.00 91.44 82 THR A C 1
ATOM 630 O O . THR A 1 82 ? 7.820 -10.437 -15.513 1.00 91.44 82 THR A O 1
ATOM 633 N N . TYR A 1 83 ? 5.617 -10.813 -15.579 1.00 90.88 83 TYR A N 1
ATOM 634 C CA . TYR A 1 83 ? 5.640 -11.459 -16.894 1.00 90.88 83 TYR A CA 1
ATOM 635 C C . TYR A 1 83 ? 6.180 -10.525 -17.988 1.00 90.88 83 TYR A C 1
ATOM 637 O O . TYR A 1 83 ? 7.026 -10.922 -18.792 1.00 90.88 83 TYR A O 1
ATOM 645 N N . TRP A 1 84 ? 5.738 -9.266 -17.993 1.00 89.31 84 TRP A N 1
ATOM 646 C CA . TRP A 1 84 ? 6.171 -8.268 -18.965 1.00 89.31 84 TRP A CA 1
ATOM 647 C C . TRP A 1 84 ? 7.688 -8.064 -18.935 1.00 89.31 84 TRP A C 1
ATOM 649 O O . TRP A 1 84 ? 8.346 -8.181 -19.965 1.00 89.31 84 TRP A O 1
ATOM 659 N N . TYR A 1 85 ? 8.260 -7.806 -17.760 1.00 84.44 85 TYR A N 1
ATOM 660 C CA . TYR A 1 85 ? 9.685 -7.494 -17.659 1.00 84.44 85 TYR A CA 1
ATOM 661 C C . TYR A 1 85 ? 10.595 -8.727 -17.636 1.00 84.44 85 TYR A C 1
ATOM 663 O O . TYR A 1 85 ? 11.689 -8.658 -18.185 1.00 84.44 85 TYR A O 1
ATOM 671 N N . LEU A 1 86 ? 10.172 -9.846 -17.036 1.00 85.19 86 LEU A N 1
ATOM 672 C CA . LEU A 1 86 ? 11.037 -11.022 -16.868 1.00 85.19 86 LEU A CA 1
ATOM 673 C C . LEU A 1 86 ? 10.872 -12.069 -17.969 1.00 85.19 86 LEU A C 1
ATOM 675 O O . LEU A 1 86 ? 11.776 -12.873 -18.143 1.00 85.19 86 LEU A O 1
ATOM 679 N N . VAL A 1 87 ? 9.744 -12.107 -18.684 1.00 86.50 87 VAL A N 1
ATOM 680 C CA . VAL A 1 87 ? 9.509 -13.113 -19.735 1.00 86.50 87 VAL A CA 1
ATOM 681 C C . VAL A 1 87 ? 9.511 -12.455 -21.106 1.00 86.50 87 VAL A C 1
ATOM 683 O O . VAL A 1 87 ? 10.315 -12.815 -21.959 1.00 86.50 87 VAL A O 1
ATOM 686 N N . ARG A 1 88 ? 8.656 -11.448 -21.322 1.00 83.25 88 ARG A N 1
ATOM 687 C CA . ARG A 1 88 ? 8.510 -10.823 -22.648 1.00 83.25 88 ARG A CA 1
ATOM 688 C C . ARG A 1 88 ? 9.762 -10.068 -23.100 1.00 83.25 88 ARG A C 1
ATOM 690 O O . ARG A 1 88 ? 10.081 -10.103 -24.282 1.00 83.25 88 ARG A O 1
ATOM 697 N N . PHE A 1 89 ? 10.454 -9.398 -22.182 1.00 78.94 89 PHE A N 1
ATOM 698 C CA . PHE A 1 89 ? 11.714 -8.691 -22.451 1.00 78.94 89 PHE A CA 1
ATOM 699 C C . PHE A 1 89 ? 12.933 -9.416 -21.862 1.00 78.94 89 PHE A C 1
ATOM 701 O O . PHE A 1 89 ? 13.941 -8.786 -21.537 1.00 78.94 89 PHE A O 1
ATOM 708 N N . PHE A 1 90 ? 12.853 -10.744 -21.716 1.00 77.62 90 PHE A N 1
ATOM 709 C CA . PHE A 1 90 ? 13.962 -11.539 -21.197 1.00 77.62 90 PHE A CA 1
ATOM 710 C C . PHE A 1 90 ? 15.235 -11.319 -22.028 1.00 77.62 90 PHE A C 1
ATOM 712 O O . PHE A 1 90 ? 15.205 -11.383 -23.255 1.00 77.62 90 PHE A O 1
ATOM 719 N N . GLY A 1 91 ? 16.352 -11.028 -21.357 1.00 69.00 91 GLY A N 1
ATOM 720 C CA . GLY A 1 91 ? 17.639 -10.774 -22.013 1.00 69.00 91 GLY A CA 1
ATOM 721 C C . GLY A 1 91 ? 17.739 -9.446 -22.777 1.00 69.00 91 GLY A C 1
ATOM 722 O O . GLY A 1 91 ? 18.772 -9.193 -23.389 1.00 69.00 91 GLY A O 1
ATOM 723 N N . VAL A 1 92 ? 16.717 -8.578 -22.729 1.00 75.94 92 VAL A N 1
ATOM 724 C CA . VAL A 1 92 ? 16.697 -7.279 -23.428 1.00 75.94 92 VAL A CA 1
ATOM 725 C C . VAL A 1 92 ? 16.476 -6.132 -22.424 1.00 75.94 92 VAL A C 1
ATOM 727 O O . VAL A 1 92 ? 15.346 -5.667 -22.241 1.00 75.94 92 VAL A O 1
ATOM 730 N N . PRO A 1 93 ? 17.546 -5.606 -21.786 1.00 69.19 93 PRO A N 1
ATOM 731 C CA . PRO A 1 93 ? 17.453 -4.528 -20.790 1.00 69.19 93 PRO A CA 1
ATOM 732 C C . PRO A 1 93 ? 16.838 -3.233 -21.337 1.00 69.19 93 PRO A C 1
ATOM 734 O O . PRO A 1 93 ? 16.268 -2.444 -20.582 1.00 69.19 93 PRO A O 1
ATOM 737 N N . ALA A 1 94 ? 16.890 -3.036 -22.662 1.00 74.00 94 ALA A N 1
ATOM 738 C CA . ALA A 1 94 ? 16.259 -1.911 -23.350 1.00 74.00 94 ALA A CA 1
ATOM 739 C C . ALA A 1 94 ? 14.747 -1.798 -23.059 1.00 74.00 94 ALA A C 1
ATOM 741 O O . ALA A 1 94 ? 14.188 -0.705 -23.124 1.00 74.00 94 ALA A O 1
ATOM 742 N N . GLY A 1 95 ? 14.089 -2.893 -22.654 1.00 73.38 95 GLY A N 1
ATOM 743 C CA . GLY A 1 95 ? 12.686 -2.895 -22.240 1.00 73.38 95 GLY A CA 1
ATOM 744 C C . GLY A 1 95 ? 12.357 -1.940 -21.082 1.00 73.38 95 GLY A C 1
ATOM 745 O O . GLY A 1 95 ? 11.229 -1.456 -21.018 1.00 73.38 95 GLY A O 1
ATOM 746 N N . LEU A 1 96 ? 13.318 -1.599 -20.208 1.00 73.81 96 LEU A N 1
ATOM 747 C CA . LEU A 1 96 ? 13.114 -0.610 -19.134 1.00 73.81 96 LEU A CA 1
ATOM 748 C C . LEU A 1 96 ? 13.067 0.843 -19.640 1.00 73.81 96 LEU A C 1
ATOM 750 O O . LEU A 1 96 ? 12.535 1.722 -18.958 1.00 73.81 96 LEU A O 1
ATOM 754 N N . PHE A 1 97 ? 13.602 1.109 -20.833 1.00 81.00 97 PHE A N 1
ATOM 755 C CA . PHE A 1 97 ? 13.537 2.424 -21.475 1.00 81.00 97 PHE A CA 1
ATOM 756 C C . PHE A 1 97 ? 12.256 2.616 -22.289 1.00 81.00 97 PHE A C 1
ATOM 758 O O . PHE A 1 97 ? 11.983 3.724 -22.744 1.00 81.00 97 PHE A O 1
ATOM 765 N N . ASN A 1 98 ? 11.437 1.572 -22.418 1.00 83.19 98 ASN A N 1
ATOM 766 C CA . ASN A 1 98 ? 10.116 1.670 -23.016 1.00 83.19 98 ASN A CA 1
ATOM 767 C C . ASN A 1 98 ? 9.079 2.149 -21.995 1.00 83.19 98 ASN A C 1
ATOM 769 O O . ASN A 1 98 ? 9.294 2.143 -20.776 1.00 83.19 98 ASN A O 1
ATOM 773 N N . LYS A 1 99 ? 7.914 2.541 -22.514 1.00 86.12 99 LYS A N 1
ATOM 774 C CA . LYS A 1 99 ? 6.754 2.899 -21.703 1.00 86.12 99 LYS A CA 1
ATOM 775 C C . LYS A 1 99 ? 6.394 1.749 -20.760 1.00 86.12 99 LYS A C 1
ATOM 777 O O . LYS A 1 99 ? 6.252 0.604 -21.192 1.00 86.12 99 LYS A O 1
ATOM 782 N N . ALA A 1 100 ? 6.216 2.073 -19.480 1.00 87.31 100 ALA A N 1
ATOM 783 C CA . ALA A 1 100 ? 5.817 1.096 -18.477 1.00 87.31 100 ALA A CA 1
ATOM 784 C C . ALA A 1 100 ? 4.441 0.487 -18.824 1.00 87.31 100 ALA A C 1
ATOM 786 O O . ALA A 1 100 ? 3.546 1.215 -19.273 1.00 87.31 100 ALA A O 1
ATOM 787 N N . PRO A 1 101 ? 4.232 -0.825 -18.605 1.00 91.12 101 PRO A N 1
ATOM 788 C CA . PRO A 1 101 ? 2.927 -1.433 -18.809 1.00 91.12 101 PRO A CA 1
ATOM 789 C C . PRO A 1 101 ? 1.923 -0.849 -17.809 1.00 91.12 101 PRO A C 1
ATOM 791 O O . PRO A 1 101 ? 2.274 -0.519 -16.674 1.00 91.12 101 PRO A O 1
ATOM 794 N N . GLN A 1 102 ? 0.650 -0.782 -18.202 1.00 91.62 102 GLN A N 1
ATOM 795 C CA . GLN A 1 102 ? -0.426 -0.236 -17.360 1.00 91.62 102 GLN A CA 1
ATOM 796 C C . GLN A 1 102 ? -0.568 -0.960 -16.011 1.00 91.62 102 GLN A C 1
ATOM 798 O O . GLN A 1 102 ? -1.046 -0.374 -15.041 1.00 91.62 102 GLN A O 1
ATOM 803 N N . SER A 1 103 ? -0.081 -2.201 -15.911 1.00 94.19 103 SER A N 1
ATOM 804 C CA . SER A 1 103 ? -0.009 -2.938 -14.650 1.00 94.19 103 SER A CA 1
ATOM 805 C C . SER A 1 103 ? 0.836 -2.240 -13.581 1.00 94.19 103 SER A C 1
ATOM 807 O O . SER A 1 103 ? 0.541 -2.402 -12.406 1.00 94.19 103 SER A O 1
ATOM 809 N N . VAL A 1 104 ? 1.847 -1.436 -13.943 1.00 92.75 104 VAL A N 1
ATOM 810 C CA . VAL A 1 104 ? 2.617 -0.639 -12.966 1.00 92.75 104 VAL A CA 1
ATOM 811 C C . VAL A 1 104 ? 1.726 0.410 -12.306 1.00 92.75 104 VAL A C 1
ATOM 813 O O . VAL A 1 104 ? 1.736 0.545 -11.087 1.00 92.75 104 VAL A O 1
ATOM 816 N N . THR A 1 105 ? 0.903 1.109 -13.087 1.00 93.62 105 THR A N 1
ATOM 817 C CA . THR A 1 105 ? -0.072 2.058 -12.538 1.00 93.62 105 THR A CA 1
ATOM 818 C C . THR A 1 105 ? -1.099 1.338 -11.666 1.00 93.62 105 THR A C 1
ATOM 820 O O . THR A 1 105 ? -1.368 1.786 -10.559 1.00 93.62 105 THR A O 1
ATOM 823 N N . ALA A 1 106 ? -1.606 0.180 -12.098 1.00 95.81 106 ALA A N 1
ATOM 824 C CA . ALA A 1 106 ? -2.552 -0.602 -11.302 1.00 95.81 106 ALA A CA 1
ATOM 825 C C . ALA A 1 106 ? -1.957 -1.109 -9.970 1.00 95.81 106 ALA A C 1
ATOM 827 O O . ALA A 1 106 ? -2.661 -1.131 -8.960 1.00 95.81 106 ALA A O 1
ATOM 828 N N . ILE A 1 107 ? -0.663 -1.460 -9.937 1.00 96.31 107 ILE A N 1
ATOM 829 C CA . ILE A 1 107 ? 0.078 -1.775 -8.701 1.00 96.31 107 ILE A CA 1
ATOM 830 C C . ILE A 1 107 ? 0.068 -0.568 -7.755 1.00 96.31 107 ILE A C 1
ATOM 832 O O . ILE A 1 107 ? -0.251 -0.717 -6.574 1.00 96.31 107 ILE A O 1
ATOM 836 N N . ILE A 1 108 ? 0.390 0.622 -8.270 1.00 95.19 108 ILE A N 1
ATOM 837 C CA . ILE A 1 108 ? 0.442 1.851 -7.469 1.00 95.19 108 ILE A CA 1
ATOM 838 C C . ILE A 1 108 ? -0.941 2.176 -6.908 1.00 95.19 108 ILE A C 1
ATOM 840 O O . ILE A 1 108 ? -1.074 2.305 -5.697 1.00 95.19 108 ILE A O 1
ATOM 844 N N . GLU A 1 109 ? -1.979 2.217 -7.746 1.00 95.56 109 GLU A N 1
ATOM 845 C CA . GLU A 1 109 ? -3.332 2.575 -7.297 1.00 95.56 109 GLU A CA 1
ATOM 846 C C . GLU A 1 109 ? -3.907 1.552 -6.308 1.00 95.56 109 GLU A C 1
ATOM 848 O O . GLU A 1 109 ? -4.481 1.925 -5.285 1.00 95.56 109 GLU A O 1
ATOM 853 N N . SER A 1 110 ? -3.699 0.252 -6.546 1.00 97.00 110 SER A N 1
ATOM 854 C CA . SER A 1 110 ? -4.150 -0.781 -5.602 1.00 97.00 110 SER A CA 1
ATOM 855 C C . SER A 1 110 ? -3.432 -0.655 -4.254 1.00 97.00 110 SER A C 1
ATOM 857 O O . SER A 1 110 ? -4.059 -0.772 -3.200 1.00 97.00 110 SER A O 1
ATOM 859 N N . SER A 1 111 ? -2.129 -0.351 -4.272 1.00 96.19 111 SER A N 1
ATOM 860 C CA . SER A 1 111 ? -1.359 -0.059 -3.058 1.00 96.19 111 SER A CA 1
ATOM 861 C C . SER A 1 111 ? -1.885 1.188 -2.356 1.00 96.19 111 SER A C 1
ATOM 863 O O . SER A 1 111 ? -2.053 1.182 -1.141 1.00 96.19 111 SER A O 1
ATOM 865 N N . THR A 1 112 ? -2.184 2.247 -3.105 1.00 96.31 112 THR A N 1
ATOM 866 C CA . THR A 1 112 ? -2.730 3.501 -2.582 1.00 96.31 112 THR A CA 1
ATOM 867 C C . THR A 1 112 ? -4.045 3.283 -1.841 1.00 96.31 112 THR A C 1
ATOM 869 O O . THR A 1 112 ? -4.204 3.794 -0.733 1.00 96.31 112 THR A O 1
ATOM 872 N N . ILE A 1 113 ? -4.948 2.461 -2.384 1.00 97.19 113 ILE A N 1
ATOM 873 C CA . ILE A 1 113 ? -6.211 2.107 -1.721 1.00 97.19 113 ILE A CA 1
ATOM 874 C C . ILE A 1 113 ? -5.943 1.427 -0.370 1.00 97.19 113 ILE A C 1
ATOM 876 O O . ILE A 1 113 ? -6.500 1.835 0.650 1.00 97.19 113 ILE A O 1
ATOM 880 N N . LEU A 1 114 ? -5.055 0.430 -0.329 1.00 96.38 114 LEU A N 1
ATOM 881 C CA . LEU A 1 114 ? -4.714 -0.297 0.902 1.00 96.38 114 LEU A CA 1
ATOM 882 C C . LEU A 1 114 ? -4.061 0.614 1.951 1.00 96.38 114 LEU A C 1
ATOM 884 O O . LEU A 1 114 ? -4.434 0.597 3.126 1.00 96.38 114 LEU A O 1
ATOM 888 N N . LEU A 1 115 ? -3.116 1.443 1.508 1.00 94.38 115 LEU A N 1
ATOM 889 C CA . LEU A 1 115 ? -2.352 2.374 2.340 1.00 94.38 115 LEU A CA 1
ATOM 890 C C . LEU A 1 115 ? -3.172 3.588 2.795 1.00 94.38 115 LEU A C 1
ATOM 892 O O . LEU A 1 115 ? -2.725 4.329 3.667 1.00 94.38 115 LEU A O 1
ATOM 896 N N . PHE A 1 116 ? -4.367 3.778 2.240 1.00 96.50 116 PHE A N 1
ATOM 897 C CA . PHE A 1 116 ? -5.367 4.717 2.729 1.00 96.50 116 PHE A CA 1
ATOM 898 C C . PHE A 1 116 ? -6.330 4.045 3.713 1.00 96.50 116 PHE A C 1
ATOM 900 O O . PHE A 1 116 ? -6.459 4.488 4.855 1.00 96.50 116 PHE A O 1
ATOM 907 N N . LEU A 1 117 ? -6.982 2.954 3.295 1.00 96.50 117 LEU A N 1
ATOM 908 C CA . LEU A 1 117 ? -8.060 2.316 4.054 1.00 96.50 117 LEU A CA 1
ATOM 909 C C . LEU A 1 117 ? -7.591 1.778 5.407 1.00 96.50 117 LEU A C 1
ATOM 911 O O . LEU A 1 117 ? -8.287 1.946 6.410 1.00 96.50 117 LEU A O 1
ATOM 915 N N . VAL A 1 118 ? -6.419 1.141 5.450 1.00 94.00 118 VAL A N 1
ATOM 916 C CA . VAL A 1 118 ? -5.925 0.503 6.674 1.00 94.00 118 VAL A CA 1
ATOM 917 C C . VAL A 1 118 ? -5.531 1.543 7.733 1.00 94.00 118 VAL A C 1
ATOM 919 O O . VAL A 1 118 ? -6.083 1.478 8.838 1.00 94.00 118 VAL A O 1
ATOM 922 N N . PRO A 1 119 ? -4.671 2.544 7.444 1.00 94.25 119 PRO A N 1
ATOM 923 C CA . PRO A 1 119 ? -4.403 3.612 8.403 1.00 94.25 119 PRO A CA 1
ATOM 924 C C . PRO A 1 119 ? -5.660 4.394 8.782 1.00 94.25 119 PRO A C 1
ATOM 926 O O . PRO A 1 119 ? -5.857 4.654 9.964 1.00 94.25 119 PRO A O 1
ATOM 929 N N . ALA A 1 120 ? -6.560 4.694 7.836 1.00 95.44 120 ALA A N 1
ATOM 930 C CA . ALA A 1 120 ? -7.815 5.386 8.140 1.00 95.44 120 ALA A CA 1
ATOM 931 C C . ALA A 1 120 ? -8.677 4.604 9.146 1.00 95.44 120 ALA A C 1
ATOM 933 O O . ALA A 1 120 ? -9.201 5.184 10.102 1.00 95.44 120 ALA A O 1
ATOM 934 N N . PHE A 1 121 ? -8.776 3.280 8.992 1.00 94.06 121 PHE A N 1
ATOM 935 C CA . PHE A 1 121 ? -9.477 2.424 9.946 1.00 94.06 121 PHE A CA 1
ATOM 936 C C . PHE A 1 121 ? -8.828 2.453 11.335 1.00 94.06 121 PHE A C 1
ATOM 938 O O . PHE A 1 121 ? -9.525 2.601 12.345 1.00 94.06 121 PHE A O 1
ATOM 945 N N . PHE A 1 122 ? -7.501 2.350 11.419 1.00 91.19 122 PHE A N 1
ATOM 946 C CA . PHE A 1 122 ? -6.806 2.409 12.704 1.00 91.19 122 PHE A CA 1
ATOM 947 C C . PHE A 1 122 ? -6.890 3.795 13.355 1.00 91.19 122 PHE A C 1
ATOM 949 O O . PHE A 1 122 ? -7.111 3.878 14.565 1.00 91.19 122 PHE A O 1
ATOM 956 N N . THR A 1 123 ? -6.826 4.876 12.576 1.00 93.12 123 THR A N 1
ATOM 957 C CA . THR A 1 123 ? -7.058 6.246 13.051 1.00 93.12 123 THR A CA 1
ATOM 958 C C . THR A 1 123 ? -8.488 6.424 13.566 1.00 93.12 123 THR A C 1
ATOM 960 O O . THR A 1 123 ? -8.676 7.008 14.633 1.00 93.12 123 THR A O 1
ATOM 963 N N . TYR A 1 124 ? -9.497 5.860 12.894 1.00 91.69 124 TYR A N 1
ATOM 964 C CA . TYR A 1 124 ? -10.880 5.849 13.386 1.00 91.69 124 TYR A CA 1
ATOM 965 C C . TYR A 1 124 ? -11.001 5.124 14.737 1.00 91.69 124 TYR A C 1
ATOM 967 O O . TYR A 1 124 ? -11.628 5.630 15.674 1.00 91.69 124 TYR A O 1
ATOM 975 N N . ARG A 1 125 ? -10.356 3.959 14.883 1.00 87.62 125 ARG A N 1
ATOM 976 C CA . ARG A 1 125 ? -10.333 3.226 16.161 1.00 87.62 125 ARG A CA 1
ATOM 977 C C . ARG A 1 125 ? -9.614 4.008 17.254 1.00 87.62 125 ARG A C 1
ATOM 979 O O . ARG A 1 125 ? -10.087 4.018 18.392 1.00 87.62 125 ARG A O 1
ATOM 986 N N . PHE A 1 126 ? -8.512 4.672 16.916 1.00 88.62 126 PHE A N 1
ATOM 987 C CA . PHE A 1 126 ? -7.793 5.550 17.831 1.00 88.62 126 PHE A CA 1
ATOM 988 C C . PHE A 1 126 ? -8.671 6.722 18.283 1.00 88.62 126 PHE A C 1
ATOM 990 O O . PHE A 1 126 ? -8.777 6.962 19.483 1.00 88.62 126 PHE A O 1
ATOM 997 N N . TRP A 1 127 ? -9.377 7.392 17.369 1.00 91.06 127 TRP A N 1
ATOM 998 C CA . TRP A 1 127 ? -10.284 8.493 17.701 1.00 91.06 127 TRP A CA 1
ATOM 999 C C . TRP A 1 127 ? -11.379 8.071 18.684 1.00 91.06 127 TRP A C 1
ATOM 1001 O O . TRP A 1 127 ? -11.566 8.719 19.717 1.00 91.06 127 TRP A O 1
ATOM 1011 N N . ARG A 1 128 ? -12.038 6.933 18.420 1.00 85.75 128 ARG A N 1
ATOM 1012 C CA . ARG A 1 128 ? -13.080 6.377 19.300 1.00 85.75 128 ARG A CA 1
ATOM 1013 C C . ARG A 1 128 ? -12.552 6.043 20.700 1.00 85.75 128 ARG A C 1
ATOM 1015 O O . ARG A 1 128 ? -13.313 6.046 21.663 1.00 85.75 128 ARG A O 1
ATOM 1022 N N . SER A 1 129 ? -11.259 5.748 20.804 1.00 80.06 129 SER A N 1
ATOM 1023 C CA . SER A 1 129 ? -10.581 5.410 22.050 1.00 80.06 129 SER A CA 1
ATOM 1024 C C . SER A 1 129 ? -10.103 6.660 22.807 1.00 80.06 129 SER A C 1
ATOM 1026 O O . SER A 1 129 ? -10.433 6.847 23.976 1.00 80.06 129 SER A O 1
ATOM 1028 N N . SER A 1 130 ? -9.356 7.543 22.151 1.00 81.44 130 SER A N 1
ATOM 1029 C CA . SER A 1 130 ? -8.615 8.619 22.813 1.00 81.44 130 SER A CA 1
ATOM 1030 C C . SER A 1 130 ? -9.401 9.929 22.941 1.00 81.44 130 SER A C 1
ATOM 1032 O O . SER A 1 130 ? -9.093 10.742 23.807 1.00 81.44 130 SER A O 1
ATOM 1034 N N . LYS A 1 131 ? -10.401 10.166 22.074 1.00 78.88 131 LYS A N 1
ATOM 1035 C CA . LYS A 1 131 ? -11.129 11.449 21.939 1.00 78.88 131 LYS A CA 1
ATOM 1036 C C . LYS A 1 131 ? -10.229 12.679 21.685 1.00 78.88 131 LYS A C 1
ATOM 1038 O O . LYS A 1 131 ? -10.670 13.816 21.812 1.00 78.88 131 LYS A O 1
ATOM 1043 N N . LYS A 1 132 ? -8.967 12.480 21.281 1.00 84.06 132 LYS A N 1
ATOM 1044 C CA . LYS A 1 132 ? -8.008 13.551 20.960 1.00 84.06 132 LYS A CA 1
ATOM 1045 C C . LYS A 1 132 ? -8.165 14.036 19.517 1.00 84.06 132 LYS A C 1
ATOM 1047 O O . LYS A 1 132 ? -7.556 13.490 18.600 1.00 84.06 132 LYS A O 1
ATOM 1052 N N . HIS A 1 133 ? -8.956 15.088 19.319 1.00 88.06 133 HIS A N 1
ATOM 1053 C CA . HIS A 1 133 ? -9.303 15.595 17.985 1.00 88.06 133 HIS A CA 1
ATOM 1054 C C . HIS A 1 133 ? -8.108 16.137 17.177 1.00 88.06 133 HIS A C 1
ATOM 1056 O O . HIS A 1 133 ? -8.040 15.889 15.978 1.00 88.06 133 HIS A O 1
ATOM 1062 N N . ILE A 1 134 ? -7.137 16.803 17.816 1.00 90.38 134 ILE A N 1
ATOM 1063 C CA . ILE A 1 134 ? -5.980 17.406 17.119 1.00 90.38 134 ILE A CA 1
ATOM 1064 C C . ILE A 1 134 ? -5.085 16.333 16.482 1.00 90.38 134 ILE A C 1
ATOM 1066 O O . ILE A 1 134 ? -4.750 16.419 15.304 1.00 90.38 134 ILE A O 1
ATOM 1070 N N . GLN A 1 135 ? -4.727 15.292 17.240 1.00 90.06 135 GLN A N 1
ATOM 1071 C CA . GLN A 1 135 ? -3.869 14.208 16.743 1.00 90.06 135 GLN A CA 1
ATOM 1072 C C . GLN A 1 135 ? -4.540 13.422 15.611 1.00 90.06 135 GLN A C 1
ATOM 1074 O O . GLN A 1 135 ? -3.894 13.064 14.631 1.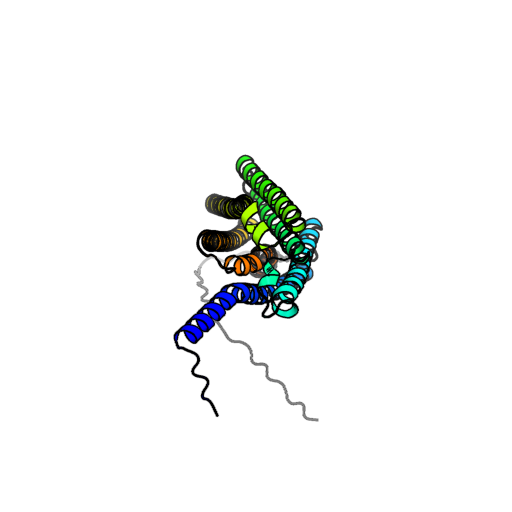00 90.06 135 GLN A O 1
ATOM 1079 N N . VAL A 1 136 ? -5.849 13.190 15.729 1.00 93.62 136 VAL A N 1
ATOM 1080 C CA . VAL A 1 136 ? -6.650 12.535 14.687 1.00 93.62 136 VAL A CA 1
ATOM 1081 C C . VAL A 1 136 ? -6.722 13.398 13.429 1.00 93.62 136 VAL A C 1
ATOM 1083 O O . VAL A 1 136 ? -6.553 12.869 12.335 1.00 93.62 136 VAL A O 1
ATOM 1086 N N . GLY A 1 137 ? -6.914 14.714 13.576 1.00 93.75 137 GLY A N 1
ATOM 1087 C CA . GLY A 1 137 ? -6.896 15.660 12.461 1.00 93.75 137 GLY A CA 1
ATOM 1088 C C . GLY A 1 137 ? -5.559 15.652 11.720 1.00 93.75 137 GLY A C 1
ATOM 1089 O O . GLY A 1 137 ? -5.542 15.529 10.499 1.00 93.75 137 GLY A O 1
ATOM 1090 N N . LEU A 1 138 ? -4.440 15.680 12.451 1.00 95.19 138 LEU A N 1
ATOM 1091 C CA . LEU A 1 138 ? -3.101 15.589 11.862 1.00 95.19 138 LEU A CA 1
ATOM 1092 C C . LEU A 1 138 ? -2.902 14.278 11.082 1.00 95.19 138 LEU A C 1
ATOM 1094 O O . LEU A 1 138 ? -2.456 14.310 9.937 1.00 95.19 138 LEU A O 1
ATOM 1098 N N . LEU A 1 139 ? -3.268 13.132 11.669 1.00 95.19 139 LEU A N 1
ATOM 1099 C CA . LEU A 1 139 ? -3.188 11.832 10.993 1.00 95.19 139 LEU A CA 1
ATOM 1100 C C . LEU A 1 139 ? -4.059 11.794 9.732 1.00 95.19 139 LEU A C 1
ATOM 1102 O O . LEU A 1 139 ? -3.598 11.338 8.690 1.00 95.19 139 LEU A O 1
ATOM 1106 N N . ALA A 1 140 ? -5.289 12.307 9.804 1.00 95.88 140 ALA A N 1
ATOM 1107 C CA . ALA A 1 140 ? -6.200 12.353 8.665 1.00 95.88 140 ALA A CA 1
ATOM 1108 C C . ALA A 1 140 ? -5.640 13.206 7.515 1.00 95.88 140 ALA A C 1
ATOM 1110 O O . ALA A 1 140 ? -5.692 12.777 6.364 1.00 95.88 140 ALA A O 1
ATOM 1111 N N . VAL A 1 141 ? -5.049 14.367 7.821 1.00 96.81 141 VAL A N 1
ATOM 1112 C CA . VAL A 1 141 ? -4.397 15.230 6.823 1.00 96.81 141 VAL A CA 1
ATOM 1113 C C . VAL A 1 141 ? -3.214 14.520 6.170 1.00 96.81 141 VAL A C 1
ATOM 1115 O O . VAL A 1 141 ? -3.104 14.540 4.948 1.00 96.81 141 VAL A O 1
ATOM 1118 N N . LEU A 1 142 ? -2.356 13.849 6.944 1.00 96.06 142 LEU A N 1
ATOM 1119 C CA . LEU A 1 142 ? -1.211 13.116 6.391 1.00 96.06 142 LEU A CA 1
ATOM 1120 C C . LEU A 1 142 ? -1.646 11.928 5.520 1.00 96.06 142 LEU A C 1
ATOM 1122 O O . LEU A 1 142 ? -1.105 11.732 4.432 1.00 96.06 142 LEU A O 1
ATOM 1126 N N . ILE A 1 143 ? -2.654 11.169 5.956 1.00 96.69 143 ILE A N 1
ATOM 1127 C CA . ILE A 1 143 ? -3.228 10.057 5.184 1.00 96.69 143 ILE A CA 1
ATOM 1128 C C . ILE A 1 143 ? -3.837 10.572 3.869 1.00 96.69 143 ILE A C 1
ATOM 1130 O O . ILE A 1 143 ? -3.594 9.989 2.812 1.00 96.69 143 ILE A O 1
ATOM 1134 N N . ALA A 1 144 ? -4.577 11.684 3.909 1.00 96.75 144 ALA A N 1
ATOM 1135 C CA . ALA A 1 144 ? -5.157 12.305 2.720 1.00 96.75 144 ALA A CA 1
ATOM 1136 C C . ALA A 1 144 ? -4.082 12.869 1.774 1.00 96.75 144 ALA A C 1
ATOM 1138 O O . ALA A 1 144 ? -4.153 12.654 0.566 1.00 96.75 144 ALA A O 1
ATOM 1139 N N . ALA A 1 145 ? -3.052 13.530 2.310 1.00 95.56 145 ALA A N 1
ATOM 1140 C CA . ALA A 1 145 ? -1.927 14.031 1.524 1.00 95.56 145 ALA A CA 1
ATOM 1141 C C . ALA A 1 145 ? -1.199 12.887 0.804 1.00 95.56 145 ALA A C 1
ATOM 1143 O O . ALA A 1 145 ? -0.910 12.985 -0.389 1.00 95.56 145 ALA A O 1
ATOM 1144 N N . ARG A 1 146 ? -0.962 11.766 1.498 1.00 94.69 146 ARG A N 1
ATOM 1145 C CA . ARG A 1 146 ? -0.377 10.560 0.902 1.00 94.69 146 ARG A CA 1
ATOM 1146 C C . ARG A 1 146 ? -1.259 9.988 -0.207 1.00 94.69 146 ARG A C 1
ATOM 1148 O O . ARG A 1 146 ? -0.734 9.658 -1.267 1.00 94.69 146 ARG A O 1
ATOM 1155 N N . LEU A 1 147 ? -2.571 9.882 0.014 1.00 96.31 147 LEU A N 1
ATOM 1156 C CA . LEU A 1 147 ? -3.529 9.406 -0.991 1.00 96.31 147 LEU A CA 1
ATOM 1157 C C . LEU A 1 147 ? -3.439 10.244 -2.274 1.00 96.31 147 LEU A C 1
ATOM 1159 O O . LEU A 1 147 ? -3.187 9.702 -3.346 1.00 96.31 147 LEU A O 1
ATOM 1163 N N . VAL A 1 148 ? -3.554 11.570 -2.155 1.00 96.75 148 VAL A N 1
ATOM 1164 C CA . VAL A 1 148 ? -3.518 12.483 -3.309 1.00 96.75 148 VAL A CA 1
ATOM 1165 C C . VAL A 1 148 ? -2.182 12.396 -4.045 1.00 96.75 148 VAL A C 1
ATOM 1167 O O . VAL A 1 148 ? -2.157 12.263 -5.267 1.00 96.75 148 VAL A O 1
ATOM 1170 N N . MET A 1 149 ? -1.065 12.431 -3.316 1.00 95.38 149 MET A N 1
ATOM 1171 C CA . MET A 1 149 ? 0.265 12.434 -3.930 1.00 95.38 149 MET A CA 1
ATOM 1172 C C . MET A 1 149 ? 0.614 11.099 -4.594 1.00 95.38 149 MET A C 1
ATOM 1174 O O . MET A 1 149 ? 1.239 11.092 -5.654 1.00 95.38 149 MET A O 1
ATOM 1178 N N . THR A 1 150 ? 0.181 9.971 -4.024 1.00 94.56 150 THR A N 1
ATOM 1179 C CA . THR A 1 150 ? 0.412 8.650 -4.629 1.00 94.56 150 THR A CA 1
ATOM 1180 C C . THR A 1 150 ? -0.463 8.405 -5.861 1.00 94.56 150 THR A C 1
ATOM 1182 O O . THR A 1 150 ? 0.056 7.899 -6.854 1.00 94.56 150 THR A O 1
ATOM 1185 N N . SER A 1 151 ? -1.730 8.831 -5.867 1.00 95.50 151 SER A N 1
ATOM 1186 C CA . SER A 1 151 ? -2.571 8.759 -7.076 1.00 95.50 151 SER A CA 1
ATOM 1187 C C . SER A 1 151 ? -2.106 9.727 -8.169 1.00 95.50 151 SER A C 1
ATOM 1189 O O . SER A 1 151 ? -2.107 9.390 -9.354 1.00 95.50 151 SER A O 1
ATOM 1191 N N . LEU A 1 152 ? -1.621 10.920 -7.799 1.00 95.44 152 LEU A N 1
ATOM 1192 C CA . LEU A 1 152 ? -0.959 11.815 -8.752 1.00 95.44 152 LEU A CA 1
ATOM 1193 C C . LEU A 1 152 ? 0.260 11.130 -9.383 1.00 95.44 152 LEU A C 1
ATOM 1195 O O . LEU A 1 152 ? 0.418 11.153 -10.604 1.00 95.44 152 LEU A O 1
ATOM 1199 N N . LEU A 1 153 ? 1.099 10.484 -8.569 1.00 93.94 153 LEU A N 1
ATOM 1200 C CA . LEU A 1 153 ? 2.260 9.737 -9.043 1.00 93.94 153 LEU A CA 1
ATOM 1201 C C . LEU A 1 153 ? 1.861 8.608 -10.011 1.00 93.94 153 LEU A C 1
ATOM 1203 O O . LEU A 1 153 ? 2.467 8.494 -11.078 1.00 93.94 153 LEU A O 1
ATOM 1207 N N . GLY A 1 154 ? 0.827 7.821 -9.697 1.00 92.44 154 GLY A N 1
ATOM 1208 C CA . GLY A 1 154 ? 0.298 6.782 -10.589 1.00 92.44 154 GLY A CA 1
ATOM 1209 C C . GLY A 1 154 ? -0.151 7.347 -11.943 1.00 92.44 154 GLY A C 1
ATOM 1210 O O . GLY A 1 154 ? 0.238 6.840 -13.005 1.00 92.44 154 GLY A O 1
ATOM 1211 N N . GLY A 1 155 ? -0.874 8.470 -11.915 1.00 92.38 155 GLY A N 1
ATOM 1212 C CA . GLY A 1 155 ? -1.305 9.205 -13.104 1.00 92.38 155 GLY A CA 1
ATOM 1213 C C . GLY A 1 155 ? -0.151 9.779 -13.937 1.00 92.38 155 GLY A C 1
ATOM 1214 O O . GLY A 1 155 ? -0.219 9.749 -15.170 1.00 92.38 155 GLY A O 1
ATOM 1215 N N . LEU A 1 156 ? 0.916 10.261 -13.299 1.00 92.75 156 LEU A N 1
ATOM 1216 C CA . LEU A 1 156 ? 2.115 10.773 -13.970 1.00 92.75 156 LEU A CA 1
ATOM 1217 C C . LEU A 1 156 ? 2.937 9.646 -14.609 1.00 92.75 156 LEU A C 1
ATOM 1219 O O . LEU A 1 156 ? 3.333 9.762 -15.769 1.00 92.75 156 LEU A O 1
ATOM 1223 N N . ILE A 1 157 ? 3.129 8.531 -13.898 1.00 89.88 157 ILE A N 1
ATOM 1224 C CA . ILE A 1 157 ? 3.859 7.358 -14.404 1.00 89.88 157 ILE A CA 1
ATOM 1225 C C . ILE A 1 157 ? 3.140 6.747 -15.612 1.00 89.88 157 ILE A C 1
ATOM 1227 O O . ILE A 1 157 ? 3.793 6.394 -16.590 1.00 89.88 157 ILE A O 1
ATOM 1231 N N . SER A 1 158 ? 1.803 6.703 -15.610 1.00 90.81 158 SER A N 1
ATOM 1232 C CA . SER A 1 158 ? 1.023 6.172 -16.745 1.00 90.81 158 SER A CA 1
ATOM 1233 C C . SER A 1 158 ? 1.242 6.935 -18.066 1.00 90.81 158 SER A C 1
ATOM 1235 O O . SER A 1 158 ? 1.095 6.376 -19.160 1.00 90.81 158 SER A O 1
ATOM 1237 N N . ARG A 1 159 ? 1.603 8.222 -17.965 1.00 90.19 159 ARG A N 1
ATOM 1238 C CA . ARG A 1 159 ? 1.853 9.129 -19.095 1.00 90.19 159 ARG A CA 1
ATOM 1239 C C . ARG A 1 159 ? 3.334 9.260 -19.438 1.00 90.19 159 ARG A C 1
ATOM 1241 O O . ARG A 1 159 ? 3.658 9.839 -20.471 1.00 90.19 159 ARG A O 1
ATOM 1248 N N . ALA A 1 160 ? 4.224 8.748 -18.593 1.00 89.00 160 ALA A N 1
ATOM 1249 C CA . ALA A 1 160 ? 5.653 8.860 -18.816 1.00 89.00 160 ALA A CA 1
ATOM 1250 C C . ALA A 1 160 ? 6.090 8.015 -20.030 1.00 89.00 160 ALA A C 1
ATOM 1252 O O . ALA A 1 160 ? 5.576 6.911 -20.234 1.00 89.00 160 ALA A O 1
ATOM 1253 N N . PRO A 1 161 ? 7.050 8.510 -20.833 1.00 85.06 161 PRO A N 1
ATOM 1254 C CA . PRO A 1 161 ? 7.518 7.806 -22.025 1.00 85.06 161 PRO A CA 1
ATOM 1255 C C . PRO A 1 161 ? 8.353 6.570 -21.681 1.00 85.06 161 PRO A C 1
ATOM 1257 O O . PRO A 1 161 ? 8.395 5.631 -22.469 1.00 85.06 161 PRO A O 1
ATOM 1260 N N . SER A 1 162 ? 8.988 6.550 -20.506 1.00 85.69 162 SER A N 1
ATOM 1261 C CA . SER A 1 162 ? 9.753 5.404 -20.030 1.00 85.69 162 SER A CA 1
ATOM 1262 C C . SER A 1 162 ? 9.699 5.243 -18.519 1.00 85.69 162 SER A C 1
ATOM 1264 O O . SER A 1 162 ? 9.498 6.210 -17.775 1.00 85.69 162 SER A O 1
ATOM 1266 N N . TYR A 1 163 ? 9.917 4.007 -18.068 1.00 82.06 163 TYR A N 1
ATOM 1267 C CA . TYR A 1 163 ? 9.993 3.681 -16.648 1.00 82.06 163 TYR A CA 1
ATOM 1268 C C . TYR A 1 163 ? 11.164 4.409 -15.963 1.00 82.06 163 TYR A C 1
ATOM 1270 O O . TYR A 1 163 ? 10.951 5.111 -14.974 1.00 82.06 163 TYR A O 1
ATOM 1278 N N . VAL A 1 164 ? 12.374 4.346 -16.528 1.00 83.00 164 VAL A N 1
ATOM 1279 C CA . VAL A 1 164 ? 13.570 4.981 -15.936 1.00 83.00 164 VAL A CA 1
ATOM 1280 C C . VAL A 1 164 ? 13.429 6.506 -15.839 1.00 83.00 164 VAL A C 1
ATOM 1282 O O . VAL A 1 164 ? 13.698 7.083 -14.785 1.00 83.00 164 VAL A O 1
ATOM 1285 N N . ILE A 1 165 ? 12.940 7.170 -16.896 1.00 84.62 165 ILE A N 1
ATOM 1286 C CA . ILE A 1 165 ? 12.746 8.631 -16.879 1.00 84.62 165 ILE A CA 1
ATOM 1287 C C . ILE A 1 165 ? 11.698 9.015 -15.832 1.00 84.62 165 ILE A C 1
ATOM 1289 O O . ILE A 1 165 ? 11.853 10.036 -15.166 1.00 84.62 165 ILE A O 1
ATOM 1293 N N . SER A 1 166 ? 10.652 8.203 -15.648 1.00 85.88 166 SER A N 1
ATOM 1294 C CA . SER A 1 166 ? 9.622 8.479 -14.644 1.00 85.88 166 SER A CA 1
ATOM 1295 C C . SER A 1 166 ? 10.176 8.468 -13.214 1.00 85.88 166 SER A C 1
ATOM 1297 O O . SER A 1 166 ? 9.867 9.377 -12.443 1.00 85.88 166 SER A O 1
ATOM 1299 N N . LEU A 1 167 ? 11.059 7.518 -12.879 1.00 85.38 167 LEU A N 1
ATOM 1300 C CA . LEU A 1 167 ? 11.685 7.448 -11.556 1.00 85.38 167 LEU A CA 1
ATOM 1301 C C . LEU A 1 167 ? 12.580 8.652 -11.273 1.00 85.38 167 LEU A C 1
ATOM 1303 O O . LEU A 1 167 ? 12.530 9.207 -10.179 1.00 85.38 167 LEU A O 1
ATOM 1307 N N . LEU A 1 168 ? 13.389 9.058 -12.255 1.00 87.06 168 LEU A N 1
ATOM 1308 C CA . LEU A 1 168 ? 14.297 10.195 -12.110 1.00 87.06 168 LEU A CA 1
ATOM 1309 C C . LEU A 1 168 ? 13.521 11.511 -12.029 1.00 87.06 168 LEU A C 1
ATOM 1311 O O . LEU A 1 168 ? 13.760 12.323 -11.137 1.00 87.06 168 LEU A O 1
ATOM 1315 N N . ARG A 1 169 ? 12.543 11.703 -12.922 1.00 90.94 169 ARG A N 1
ATOM 1316 C CA . ARG A 1 169 ? 11.758 12.940 -13.011 1.00 90.94 169 ARG A CA 1
ATOM 1317 C C . ARG A 1 169 ? 10.861 13.159 -11.798 1.00 90.94 169 ARG A C 1
ATOM 1319 O O . ARG A 1 169 ? 10.691 14.297 -11.371 1.00 90.94 169 ARG A O 1
ATOM 1326 N N . PHE A 1 170 ? 10.285 12.091 -11.250 1.00 91.69 170 PHE A N 1
ATOM 1327 C CA . PHE A 1 170 ? 9.351 12.163 -10.124 1.00 91.69 170 PHE A CA 1
ATOM 1328 C C . PHE A 1 170 ? 9.965 11.687 -8.801 1.00 91.69 170 PHE A C 1
ATOM 1330 O O . PHE A 1 170 ? 9.234 11.436 -7.841 1.00 91.69 170 PHE A O 1
ATOM 1337 N N . ARG A 1 171 ? 11.303 11.621 -8.713 1.00 90.12 171 ARG A N 1
ATOM 1338 C CA . ARG A 1 171 ? 12.047 11.151 -7.531 1.00 90.12 171 ARG A CA 1
ATOM 1339 C C . ARG A 1 171 ? 11.598 11.833 -6.239 1.00 90.12 171 ARG A C 1
ATOM 1341 O O . ARG A 1 171 ? 11.356 11.156 -5.244 1.00 90.12 171 ARG A O 1
ATOM 1348 N N . SER A 1 172 ? 11.418 13.154 -6.259 1.00 90.75 172 SER A N 1
ATOM 1349 C CA . SER A 1 172 ? 10.991 13.922 -5.080 1.00 90.75 172 SER A CA 1
ATOM 1350 C C . SER A 1 172 ? 9.583 13.548 -4.603 1.00 90.75 172 SER A C 1
ATOM 1352 O O . SER A 1 172 ? 9.345 13.470 -3.402 1.00 90.75 172 SER A O 1
ATOM 1354 N N . ILE A 1 173 ? 8.659 13.265 -5.529 1.00 92.88 173 ILE A N 1
ATOM 1355 C CA . ILE A 1 173 ? 7.289 12.836 -5.203 1.00 92.88 173 ILE A CA 1
ATOM 1356 C C . ILE A 1 173 ? 7.309 11.429 -4.598 1.00 92.88 173 ILE A C 1
ATOM 1358 O O . ILE A 1 173 ? 6.630 11.180 -3.603 1.00 92.88 173 ILE A O 1
ATOM 1362 N N . ILE A 1 174 ? 8.114 10.524 -5.164 1.00 91.12 174 ILE A N 1
ATOM 1363 C CA . ILE A 1 174 ? 8.293 9.157 -4.652 1.00 91.12 174 ILE A CA 1
ATOM 1364 C C . ILE A 1 174 ? 8.813 9.197 -3.209 1.00 91.12 174 ILE A C 1
ATOM 1366 O O . ILE A 1 174 ? 8.201 8.609 -2.315 1.00 91.12 174 ILE A O 1
ATOM 1370 N N . LEU A 1 175 ? 9.887 9.956 -2.965 1.00 90.25 175 LEU A N 1
ATOM 1371 C CA . LEU A 1 175 ? 10.465 10.126 -1.630 1.00 90.25 175 LEU A CA 1
ATOM 1372 C C . LEU A 1 175 ? 9.467 10.737 -0.647 1.00 90.25 175 LEU A C 1
ATOM 1374 O O . LEU A 1 175 ? 9.325 10.232 0.466 1.00 90.25 175 LEU A O 1
ATOM 1378 N N . PHE A 1 176 ? 8.731 11.772 -1.064 1.00 91.44 176 PHE A N 1
ATOM 1379 C CA . PHE A 1 176 ? 7.671 12.358 -0.247 1.00 91.44 176 PHE A CA 1
ATOM 1380 C C . PHE A 1 176 ? 6.638 11.306 0.173 1.00 91.44 176 PHE A C 1
ATOM 1382 O O . PHE A 1 176 ? 6.306 11.215 1.352 1.00 91.44 176 PHE A O 1
ATOM 1389 N N . CYS A 1 177 ? 6.159 10.477 -0.760 1.00 91.19 177 CYS A N 1
ATOM 1390 C CA . CYS A 1 177 ? 5.150 9.457 -0.470 1.00 91.19 177 CYS A CA 1
ATOM 1391 C C . CYS A 1 177 ? 5.635 8.434 0.566 1.00 91.19 177 CYS A C 1
ATOM 1393 O O . CYS A 1 177 ? 4.857 8.002 1.419 1.00 91.19 177 CYS A O 1
ATOM 1395 N N . TRP A 1 178 ? 6.910 8.048 0.510 1.00 89.06 178 TRP A N 1
ATOM 1396 C CA . TRP A 1 178 ? 7.482 7.087 1.451 1.00 89.06 178 TRP A CA 1
ATOM 1397 C C . TRP A 1 178 ? 7.769 7.690 2.819 1.00 89.06 178 TRP A C 1
ATOM 1399 O O . TRP A 1 178 ? 7.405 7.083 3.823 1.00 89.06 178 TRP A O 1
ATOM 1409 N N . ILE A 1 179 ? 8.345 8.893 2.870 1.00 89.81 179 ILE A N 1
ATOM 1410 C CA . ILE A 1 179 ? 8.596 9.606 4.130 1.00 89.81 179 ILE A CA 1
ATOM 1411 C C . ILE A 1 179 ? 7.268 9.927 4.821 1.00 89.81 179 ILE A C 1
ATOM 1413 O O . ILE A 1 179 ? 7.120 9.685 6.016 1.00 89.81 179 ILE A O 1
ATOM 1417 N N . CYS A 1 180 ? 6.273 10.407 4.070 1.00 91.38 180 CYS A N 1
ATOM 1418 C CA . CYS A 1 180 ? 4.929 10.652 4.585 1.00 91.38 180 CYS A CA 1
ATOM 1419 C C . CYS A 1 180 ? 4.283 9.355 5.099 1.00 91.38 180 CYS A C 1
ATOM 1421 O O . CYS A 1 180 ? 3.707 9.347 6.183 1.00 91.38 180 CYS A O 1
ATOM 1423 N N . GLY A 1 181 ? 4.433 8.242 4.371 1.00 89.19 181 GLY A N 1
ATOM 1424 C CA . GLY A 1 181 ? 3.967 6.929 4.818 1.00 89.19 181 GLY A CA 1
ATOM 1425 C C . GLY A 1 181 ? 4.608 6.475 6.130 1.00 89.19 181 GLY A C 1
ATOM 1426 O O . GLY A 1 181 ? 3.890 6.091 7.049 1.00 89.19 181 GLY A O 1
ATOM 1427 N N . ALA A 1 182 ? 5.932 6.588 6.249 1.00 88.75 182 ALA A N 1
ATOM 1428 C CA . ALA A 1 182 ? 6.648 6.276 7.484 1.00 88.75 182 ALA A CA 1
ATOM 1429 C C . ALA A 1 182 ? 6.213 7.190 8.642 1.00 88.75 182 ALA A C 1
ATOM 1431 O O . ALA A 1 182 ? 6.013 6.720 9.759 1.00 88.75 182 ALA A O 1
ATOM 1432 N N . ALA A 1 183 ? 5.997 8.484 8.381 1.00 90.88 183 ALA A N 1
ATOM 1433 C CA . ALA A 1 183 ? 5.502 9.421 9.384 1.00 90.88 183 ALA A CA 1
ATOM 1434 C C . ALA A 1 183 ? 4.095 9.048 9.883 1.00 90.88 183 ALA A C 1
ATOM 1436 O O . ALA A 1 183 ? 3.853 9.086 11.088 1.00 90.88 183 ALA A O 1
ATOM 1437 N N . VAL A 1 184 ? 3.182 8.652 8.986 1.00 92.12 184 VAL A N 1
ATOM 1438 C CA . VAL A 1 184 ? 1.843 8.162 9.359 1.00 92.12 184 VAL A CA 1
ATOM 1439 C C . VAL A 1 184 ? 1.952 6.941 10.269 1.00 92.12 184 VAL A C 1
ATOM 1441 O O . VAL A 1 184 ? 1.333 6.930 11.333 1.00 92.12 184 VAL A O 1
ATOM 1444 N N . ASP A 1 185 ? 2.759 5.949 9.891 1.00 90.25 185 ASP A N 1
ATOM 1445 C CA . ASP A 1 185 ? 2.901 4.703 10.649 1.00 90.25 185 ASP A CA 1
ATOM 1446 C C . ASP A 1 185 ? 3.519 4.951 12.038 1.00 90.25 185 ASP A C 1
ATOM 1448 O O . ASP A 1 185 ? 3.002 4.452 13.042 1.00 90.25 185 ASP A O 1
ATOM 1452 N N . VAL A 1 186 ? 4.562 5.786 12.131 1.00 90.06 186 VAL A N 1
ATOM 1453 C CA . VAL A 1 186 ? 5.207 6.156 13.404 1.00 90.06 186 VAL A CA 1
ATOM 1454 C C . VAL A 1 186 ? 4.246 6.930 14.306 1.00 90.06 186 VAL A C 1
ATOM 1456 O O . VAL A 1 186 ? 4.079 6.572 15.473 1.00 90.06 186 VAL A O 1
ATOM 1459 N N . LEU A 1 187 ? 3.577 7.965 13.787 1.00 92.31 187 LEU A N 1
ATOM 1460 C CA . LEU A 1 187 ? 2.642 8.774 14.575 1.00 92.31 187 LEU A CA 1
ATOM 1461 C C . LEU A 1 187 ? 1.445 7.950 15.053 1.00 92.31 187 LEU A C 1
ATOM 1463 O O . LEU A 1 187 ? 1.039 8.077 16.209 1.00 92.31 187 LEU A O 1
ATOM 1467 N N . LEU A 1 188 ? 0.902 7.080 14.197 1.00 91.62 188 LEU A N 1
ATOM 1468 C CA . LEU A 1 188 ? -0.186 6.176 14.559 1.00 91.62 188 LEU A CA 1
ATOM 1469 C C . LEU A 1 188 ? 0.261 5.177 15.632 1.00 91.62 188 LEU A C 1
ATOM 1471 O O . LEU A 1 188 ? -0.457 4.962 16.607 1.00 91.62 188 LEU A O 1
ATOM 1475 N N . THR A 1 189 ? 1.461 4.612 15.496 1.00 89.50 189 THR A N 1
ATOM 1476 C CA . THR A 1 189 ? 2.037 3.689 16.482 1.00 89.50 189 THR A CA 1
ATOM 1477 C C . THR A 1 189 ? 2.214 4.376 17.836 1.00 89.50 189 THR A C 1
ATOM 1479 O O . THR A 1 189 ? 1.734 3.862 18.845 1.00 89.50 189 THR A O 1
ATOM 1482 N N . ILE A 1 190 ? 2.820 5.569 17.870 1.00 89.31 190 ILE A N 1
ATOM 1483 C CA . ILE A 1 190 ? 2.990 6.361 19.099 1.00 89.31 190 ILE A CA 1
ATOM 1484 C C . ILE A 1 190 ? 1.629 6.680 19.727 1.00 89.31 190 ILE A C 1
ATOM 1486 O O . ILE A 1 190 ? 1.460 6.538 20.939 1.00 89.31 190 ILE A O 1
ATOM 1490 N N . ALA A 1 191 ? 0.644 7.070 18.916 1.00 89.56 191 ALA A N 1
ATOM 1491 C CA . ALA A 1 191 ? -0.702 7.378 19.380 1.00 89.56 191 ALA A CA 1
ATOM 1492 C C . ALA A 1 191 ? -1.375 6.162 20.044 1.00 89.56 191 ALA A C 1
ATOM 1494 O O . ALA A 1 191 ? -1.931 6.281 21.140 1.00 89.56 191 ALA A O 1
ATOM 1495 N N . LEU A 1 192 ? -1.279 4.982 19.425 1.00 86.88 192 LEU A N 1
ATOM 1496 C CA . LEU A 1 192 ? -1.826 3.737 19.967 1.00 86.88 192 LEU A CA 1
ATOM 1497 C C . LEU A 1 192 ? -1.085 3.277 21.232 1.00 86.88 192 LEU A C 1
ATOM 1499 O O . LEU A 1 192 ? -1.745 2.861 22.186 1.00 86.88 192 LEU A O 1
ATOM 1503 N N . CYS A 1 193 ? 0.246 3.401 21.276 1.00 86.44 193 CYS A N 1
ATOM 1504 C CA . CYS A 1 193 ? 1.064 3.116 22.461 1.00 86.44 193 CYS A CA 1
ATOM 1505 C C . CYS A 1 193 ? 0.698 4.018 23.641 1.00 86.44 193 CYS A C 1
ATOM 1507 O O . CYS A 1 193 ? 0.503 3.541 24.758 1.00 86.44 193 CYS A O 1
ATOM 1509 N N . TYR A 1 194 ? 0.583 5.324 23.396 1.00 85.19 194 TYR A N 1
ATOM 1510 C CA . TYR A 1 194 ? 0.237 6.289 24.432 1.00 85.19 194 TYR A CA 1
ATOM 1511 C C . TYR A 1 194 ? -1.158 6.015 25.003 1.00 85.19 194 T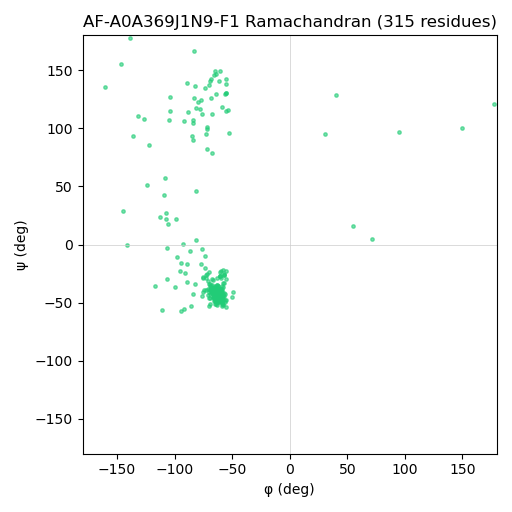YR A C 1
ATOM 1513 O O . TYR A 1 194 ? -1.343 5.986 26.219 1.00 85.19 194 TYR A O 1
ATOM 1521 N N . ASP A 1 195 ? -2.146 5.782 24.137 1.00 83.44 195 ASP A N 1
ATOM 1522 C CA . ASP A 1 195 ? -3.514 5.495 24.571 1.00 83.44 195 ASP A CA 1
ATOM 1523 C C . ASP A 1 195 ? -3.612 4.168 25.339 1.00 83.44 195 ASP A C 1
ATOM 1525 O O . ASP A 1 195 ? -4.354 4.083 26.317 1.00 83.44 195 ASP A O 1
ATOM 1529 N N . LEU A 1 196 ? -2.830 3.157 24.950 1.00 81.94 196 LEU A N 1
ATOM 1530 C CA . LEU A 1 196 ? -2.685 1.915 25.709 1.00 81.94 196 LEU A CA 1
ATOM 1531 C C . LEU A 1 196 ? -2.105 2.177 27.110 1.00 81.94 196 LEU A C 1
ATOM 1533 O O . LEU A 1 196 ? -2.670 1.718 28.101 1.00 81.94 196 LEU A O 1
ATOM 1537 N N . HIS A 1 197 ? -1.026 2.957 27.205 1.00 80.44 197 HIS A N 1
ATOM 1538 C CA . HIS A 1 197 ? -0.366 3.258 28.477 1.00 80.44 197 HIS A CA 1
ATOM 1539 C C . HIS A 1 197 ? -1.268 4.032 29.451 1.00 80.44 197 HIS A C 1
ATOM 1541 O O . HIS A 1 197 ? -1.337 3.704 30.634 1.00 80.44 197 HIS A O 1
ATOM 1547 N N . VAL A 1 198 ? -2.000 5.039 28.962 1.00 79.62 198 VAL A N 1
ATOM 1548 C CA . VAL A 1 198 ? -2.918 5.830 29.801 1.00 79.62 198 VAL A CA 1
ATOM 1549 C C . VAL A 1 198 ? -4.068 4.971 30.329 1.00 79.62 198 VAL A C 1
ATOM 1551 O O . VAL A 1 198 ? -4.432 5.084 31.498 1.00 79.62 198 VAL A O 1
ATOM 1554 N N . ARG A 1 199 ? -4.626 4.089 29.495 1.00 72.38 199 ARG A N 1
ATOM 1555 C CA . ARG A 1 199 ? -5.760 3.229 29.870 1.00 72.38 199 ARG A CA 1
ATOM 1556 C C . ARG A 1 199 ? -5.390 2.126 30.849 1.00 72.38 199 ARG A C 1
ATOM 1558 O O . ARG A 1 199 ? -6.208 1.792 31.699 1.00 72.38 199 ARG A O 1
ATOM 1565 N N . GLN A 1 200 ? -4.163 1.612 30.786 1.00 69.94 200 GLN A N 1
ATOM 1566 C CA . GLN A 1 200 ? -3.658 0.667 31.785 1.00 69.94 200 GLN A CA 1
ATOM 1567 C C . GLN A 1 200 ? -3.634 1.256 33.206 1.00 69.94 200 GLN A C 1
ATOM 1569 O O . GLN A 1 200 ? -3.683 0.496 34.168 1.00 69.94 200 GLN A O 1
ATOM 1574 N N . ARG A 1 201 ? -3.590 2.589 33.354 1.00 63.72 201 ARG A N 1
ATOM 1575 C CA . ARG A 1 201 ? -3.601 3.261 34.663 1.00 63.72 201 ARG A CA 1
ATOM 1576 C C . ARG A 1 201 ? -5.000 3.583 35.208 1.00 63.72 201 ARG A C 1
ATOM 1578 O O . ARG A 1 201 ? -5.109 3.862 36.395 1.00 63.72 201 ARG A O 1
ATOM 1585 N N . SER A 1 202 ? -6.057 3.568 34.390 1.00 62.12 202 SER A N 1
ATOM 1586 C CA . SER A 1 202 ? -7.409 4.041 34.762 1.00 62.12 202 SER A CA 1
ATOM 1587 C C . SER A 1 202 ? -8.445 2.915 34.922 1.00 62.12 202 SER A C 1
ATOM 1589 O O . SER A 1 202 ? -9.588 3.009 34.472 1.00 62.12 202 SER A O 1
ATOM 1591 N N . THR A 1 203 ? -8.033 1.825 35.564 1.00 54.28 203 THR A N 1
ATOM 1592 C CA . THR A 1 203 ? -8.731 0.538 35.703 1.00 54.28 203 THR A CA 1
ATOM 1593 C C . THR A 1 203 ? -10.172 0.647 36.240 1.00 54.28 203 THR A C 1
ATOM 1595 O O . THR A 1 203 ? -10.386 0.653 37.447 1.00 54.28 203 THR A O 1
ATOM 1598 N N . MET A 1 204 ? -11.184 0.666 35.358 1.00 53.19 204 MET A N 1
ATOM 1599 C CA . MET A 1 204 ? -12.595 0.474 35.765 1.00 53.19 204 MET A CA 1
ATOM 1600 C C . MET A 1 204 ? -13.467 -0.364 34.799 1.00 53.19 204 MET A C 1
ATOM 1602 O O . MET A 1 204 ? -14.630 -0.604 35.092 1.00 53.19 204 MET A O 1
ATOM 1606 N N . TYR A 1 205 ? -12.950 -0.871 33.668 1.00 54.06 205 TYR A N 1
ATOM 1607 C CA . TYR A 1 205 ? -13.744 -1.700 32.734 1.00 54.06 205 TYR A CA 1
ATOM 1608 C C . TYR A 1 205 ? -12.974 -2.935 32.248 1.00 54.06 205 TYR A C 1
ATOM 1610 O O . TYR A 1 205 ? -12.245 -2.888 31.262 1.00 54.06 205 TYR A O 1
ATOM 1618 N N . TYR A 1 206 ? -13.151 -4.068 32.930 1.00 57.00 206 TYR A N 1
ATOM 1619 C CA . TYR A 1 206 ? -12.250 -5.225 32.827 1.00 57.00 206 TYR A CA 1
ATOM 1620 C C . TYR A 1 206 ? -12.324 -6.042 31.518 1.00 57.00 206 TYR A C 1
ATOM 1622 O O . TYR A 1 206 ? -11.306 -6.600 31.110 1.00 57.00 206 TYR A O 1
ATOM 1630 N N . ARG A 1 207 ? -13.473 -6.100 30.823 1.00 57.34 207 ARG A N 1
ATOM 1631 C CA . ARG A 1 207 ? -13.660 -7.012 29.668 1.00 57.34 207 ARG A CA 1
ATOM 1632 C C . ARG A 1 207 ? -13.371 -6.364 28.310 1.00 57.34 207 ARG A C 1
ATOM 1634 O O . ARG A 1 207 ? -12.484 -6.796 27.577 1.00 57.34 207 ARG A O 1
ATOM 1641 N N . THR A 1 208 ? -14.066 -5.273 27.986 1.00 60.66 208 THR A N 1
ATOM 1642 C CA . THR A 1 208 ? -13.906 -4.582 26.692 1.00 60.66 208 THR A CA 1
ATOM 1643 C C . THR A 1 208 ? -12.553 -3.877 26.574 1.00 60.66 208 THR A C 1
ATOM 1645 O O . THR A 1 208 ? -11.973 -3.851 25.488 1.00 60.66 208 THR A O 1
ATOM 1648 N N . ALA A 1 209 ? -12.007 -3.343 27.675 1.00 66.19 209 ALA A N 1
ATOM 1649 C CA . ALA A 1 209 ? -10.707 -2.672 27.650 1.00 66.19 209 ALA A CA 1
ATOM 1650 C C . ALA A 1 209 ? -9.570 -3.651 27.330 1.00 66.19 209 ALA A C 1
ATOM 1652 O O . ALA A 1 209 ? -8.790 -3.388 26.421 1.00 66.19 209 ALA A O 1
ATOM 1653 N N . ARG A 1 210 ? -9.552 -4.836 27.961 1.00 67.94 210 ARG A N 1
ATOM 1654 C CA . ARG A 1 210 ? -8.527 -5.867 27.722 1.00 67.94 210 ARG A CA 1
ATOM 1655 C C . ARG A 1 210 ? -8.505 -6.340 26.264 1.00 67.94 210 ARG A C 1
ATOM 1657 O O . ARG A 1 210 ? -7.434 -6.542 25.690 1.00 67.94 210 ARG A O 1
ATOM 1664 N N . MET A 1 211 ? -9.681 -6.473 25.648 1.00 67.38 211 MET A N 1
ATOM 1665 C CA . MET A 1 211 ? -9.806 -6.831 24.235 1.00 67.38 211 MET A CA 1
ATOM 1666 C C . MET A 1 211 ? -9.222 -5.743 23.322 1.00 67.38 211 MET A C 1
ATOM 1668 O O . MET A 1 211 ? -8.446 -6.033 22.411 1.00 67.38 211 MET A O 1
ATOM 1672 N N . ILE A 1 212 ? -9.577 -4.483 23.582 1.00 73.25 212 ILE A N 1
ATOM 1673 C CA . ILE A 1 212 ? -9.077 -3.322 22.840 1.00 73.25 212 ILE A CA 1
ATOM 1674 C C . ILE A 1 212 ? -7.555 -3.196 22.988 1.00 73.25 212 ILE A C 1
ATOM 1676 O O . ILE A 1 212 ? -6.868 -2.918 22.008 1.00 73.25 212 ILE A O 1
ATOM 1680 N N . ASP A 1 213 ? -7.023 -3.443 24.178 1.00 75.31 213 ASP A N 1
ATOM 1681 C CA . ASP A 1 213 ? -5.604 -3.292 24.482 1.00 75.31 213 ASP A CA 1
ATOM 1682 C C . ASP A 1 213 ? -4.738 -4.327 23.755 1.00 75.31 213 ASP A C 1
ATOM 1684 O O . ASP A 1 213 ? -3.718 -3.972 23.164 1.00 75.31 213 ASP A O 1
ATOM 1688 N N . ARG A 1 214 ? -5.181 -5.592 23.672 1.00 74.00 214 ARG A N 1
ATOM 1689 C CA . ARG A 1 214 ? -4.484 -6.603 22.855 1.00 74.00 214 ARG A CA 1
ATOM 1690 C C . ARG 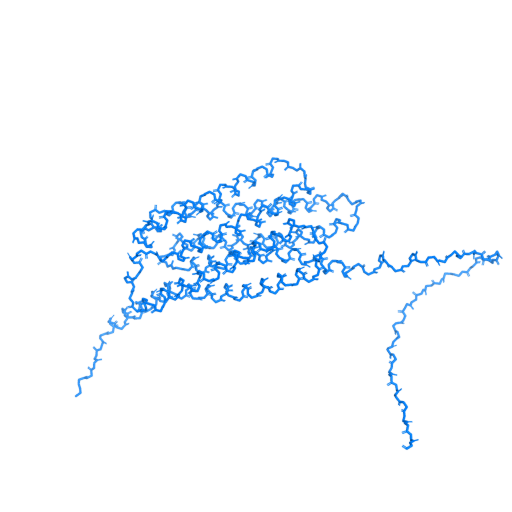A 1 214 ? -4.513 -6.276 21.365 1.00 74.00 214 ARG A C 1
ATOM 1692 O O . ARG A 1 214 ? -3.510 -6.465 20.682 1.00 74.00 214 ARG A O 1
ATOM 1699 N N . LEU A 1 215 ? -5.632 -5.752 20.865 1.00 75.56 215 LEU A N 1
ATOM 1700 C CA . LEU A 1 215 ? -5.746 -5.318 19.470 1.00 75.56 215 LEU A CA 1
ATOM 1701 C C . LEU A 1 215 ? -4.796 -4.159 19.151 1.00 75.56 215 LEU A C 1
ATOM 1703 O O . LEU A 1 215 ? -4.196 -4.144 18.077 1.00 75.56 215 LEU A O 1
ATOM 1707 N N . LYS A 1 216 ? -4.629 -3.218 20.087 1.00 74.38 216 LYS A N 1
ATOM 1708 C CA . LYS A 1 216 ? -3.662 -2.122 19.964 1.00 74.38 216 LYS A CA 1
ATOM 1709 C C . LYS A 1 216 ? -2.226 -2.625 19.976 1.00 74.38 216 LYS A C 1
ATOM 1711 O O . LYS A 1 216 ? -1.462 -2.190 19.128 1.00 74.38 216 LYS A O 1
ATOM 1716 N N . MET A 1 217 ? -1.866 -3.552 20.867 1.00 76.31 217 MET A N 1
ATOM 1717 C CA . MET A 1 217 ? -0.508 -4.117 20.908 1.00 76.31 217 MET A CA 1
ATOM 1718 C C . MET A 1 217 ? -0.117 -4.784 19.587 1.00 76.31 217 MET A C 1
ATOM 1720 O O . MET A 1 217 ? 0.978 -4.550 19.083 1.00 76.31 217 MET A O 1
ATOM 1724 N N . TRP A 1 218 ? -1.025 -5.558 18.989 1.00 75.50 218 TRP A N 1
ATOM 1725 C CA . TRP A 1 218 ? -0.788 -6.143 17.669 1.00 75.50 218 TRP A CA 1
ATOM 1726 C C . TRP A 1 218 ? -0.629 -5.080 16.586 1.00 75.50 218 TRP A C 1
ATOM 1728 O O . TRP A 1 218 ? 0.311 -5.154 15.803 1.00 75.50 218 TRP A O 1
ATOM 1738 N N . CYS A 1 219 ? -1.491 -4.060 16.586 1.00 74.38 219 CYS A N 1
ATOM 1739 C CA . CYS A 1 219 ? -1.386 -2.944 15.649 1.00 74.38 219 CYS A CA 1
ATOM 1740 C C . CYS A 1 219 ? -0.061 -2.174 15.795 1.00 74.38 219 CYS A C 1
ATOM 1742 O O . CYS A 1 219 ? 0.522 -1.755 14.799 1.00 74.38 219 CYS A O 1
ATOM 1744 N N . VAL A 1 220 ? 0.418 -1.997 17.028 1.00 78.75 220 VAL A N 1
ATOM 1745 C CA . VAL A 1 220 ? 1.702 -1.359 17.343 1.00 78.75 220 VAL A CA 1
ATOM 1746 C C . VAL A 1 220 ? 2.857 -2.193 16.802 1.00 78.75 220 VAL A C 1
ATOM 1748 O O . VAL A 1 220 ? 3.712 -1.660 16.101 1.00 78.75 220 VAL A O 1
ATOM 1751 N N . ALA A 1 221 ? 2.865 -3.503 17.065 1.00 78.56 221 ALA A N 1
ATOM 1752 C CA . ALA A 1 221 ? 3.893 -4.403 16.548 1.00 78.56 221 ALA A CA 1
ATOM 1753 C C . ALA A 1 221 ? 3.964 -4.350 15.013 1.00 78.56 221 ALA A C 1
ATOM 1755 O O . ALA A 1 221 ? 5.047 -4.227 14.440 1.00 78.56 221 ALA A O 1
ATOM 1756 N N . THR A 1 222 ? 2.809 -4.359 14.344 1.00 77.81 222 THR A N 1
ATOM 1757 C CA . THR A 1 222 ? 2.747 -4.269 12.882 1.00 77.81 222 THR A CA 1
ATOM 1758 C C . THR A 1 222 ? 3.125 -2.886 12.350 1.00 77.81 222 THR A C 1
ATOM 1760 O O . THR A 1 222 ? 3.820 -2.819 11.343 1.00 77.81 222 THR A O 1
ATOM 1763 N N . GLY A 1 223 ? 2.738 -1.796 13.024 1.00 79.50 223 GLY A N 1
ATOM 1764 C CA . GLY A 1 223 ? 3.067 -0.422 12.618 1.00 79.50 223 GLY A CA 1
ATOM 1765 C C . GLY A 1 223 ? 4.553 -0.085 12.770 1.00 79.50 223 GLY A C 1
ATOM 1766 O O . GLY A 1 223 ? 5.131 0.604 11.929 1.00 79.50 223 GLY A O 1
ATOM 1767 N N . MET A 1 224 ? 5.219 -0.640 13.788 1.00 80.44 224 MET A N 1
ATOM 1768 C CA . MET A 1 224 ? 6.681 -0.567 13.903 1.00 80.44 224 MET A CA 1
ATOM 1769 C C . MET A 1 224 ? 7.362 -1.344 12.777 1.00 80.44 224 MET A C 1
ATOM 1771 O O . MET A 1 224 ? 8.278 -0.826 12.140 1.00 80.44 224 MET A O 1
ATOM 1775 N N . ALA A 1 225 ? 6.890 -2.561 12.488 1.00 82.75 225 ALA A N 1
ATOM 1776 C CA . ALA A 1 225 ? 7.440 -3.371 11.407 1.00 82.75 225 ALA A CA 1
ATOM 1777 C C . ALA A 1 225 ? 7.290 -2.680 10.040 1.00 82.75 225 ALA A C 1
ATOM 1779 O O . ALA A 1 225 ? 8.261 -2.609 9.288 1.00 82.75 225 ALA A O 1
ATOM 1780 N N . THR A 1 226 ? 6.120 -2.112 9.724 1.00 84.38 226 THR A N 1
ATOM 1781 C CA . THR A 1 226 ? 5.902 -1.409 8.447 1.00 84.38 226 THR A CA 1
ATOM 1782 C C . THR A 1 226 ? 6.724 -0.128 8.344 1.00 84.38 226 THR A C 1
ATOM 1784 O O . THR A 1 226 ? 7.260 0.151 7.273 1.00 84.38 226 THR A O 1
ATOM 1787 N N . SER A 1 227 ? 6.922 0.589 9.455 1.00 84.31 227 SER A N 1
ATOM 1788 C CA . SER A 1 227 ? 7.801 1.765 9.517 1.00 84.31 227 SER A CA 1
ATOM 1789 C C . SER A 1 227 ? 9.258 1.409 9.207 1.00 84.31 227 SER A C 1
ATOM 1791 O O . SER A 1 227 ? 9.903 2.094 8.413 1.00 84.31 227 SER A O 1
ATOM 1793 N N . ILE A 1 228 ? 9.773 0.315 9.785 1.00 86.19 228 ILE A N 1
ATOM 1794 C CA . ILE A 1 228 ? 11.132 -0.182 9.513 1.00 86.19 228 ILE A CA 1
ATOM 1795 C C . ILE A 1 228 ? 11.261 -0.572 8.039 1.00 86.19 228 ILE A C 1
ATOM 1797 O O . ILE A 1 2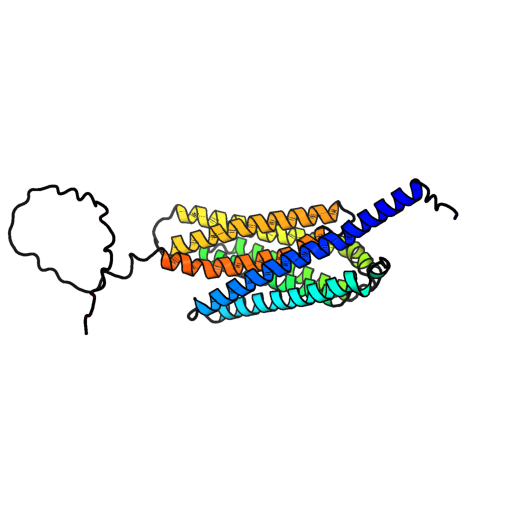28 ? 12.203 -0.153 7.371 1.00 86.19 228 ILE A O 1
ATOM 1801 N N . VAL A 1 229 ? 10.293 -1.323 7.508 1.00 87.50 229 VAL A N 1
ATOM 1802 C CA . VAL A 1 229 ? 10.277 -1.732 6.096 1.00 87.50 229 VAL A CA 1
ATOM 1803 C C . VAL A 1 229 ? 10.255 -0.513 5.167 1.00 87.50 229 VAL A C 1
ATOM 1805 O O . VAL A 1 229 ? 11.009 -0.472 4.195 1.00 87.50 229 VAL A O 1
ATOM 1808 N N . ALA A 1 230 ? 9.450 0.506 5.477 1.00 84.56 230 ALA A N 1
ATOM 1809 C CA . ALA A 1 230 ? 9.389 1.746 4.708 1.00 84.56 230 ALA A CA 1
ATOM 1810 C C . ALA A 1 230 ? 10.706 2.541 4.767 1.00 84.56 230 ALA A C 1
ATOM 1812 O O . ALA A 1 230 ? 11.146 3.067 3.744 1.00 84.56 230 ALA A O 1
ATOM 1813 N N . ALA A 1 231 ? 11.362 2.591 5.930 1.00 84.69 231 ALA A N 1
ATOM 1814 C CA . ALA A 1 231 ? 12.661 3.238 6.089 1.00 84.69 231 ALA A CA 1
ATOM 1815 C C . ALA A 1 231 ? 13.753 2.522 5.281 1.00 84.69 231 ALA A C 1
ATOM 1817 O O . ALA A 1 231 ? 14.466 3.168 4.516 1.00 84.69 231 ALA A O 1
ATOM 1818 N N . VAL A 1 232 ? 13.837 1.189 5.376 1.00 88.06 232 VAL A N 1
ATOM 1819 C CA . VAL A 1 232 ? 14.779 0.381 4.582 1.00 88.06 232 VAL A CA 1
ATOM 1820 C C . VAL A 1 232 ? 14.536 0.590 3.087 1.00 88.06 232 VAL A C 1
ATOM 1822 O O . VAL A 1 232 ? 15.481 0.823 2.340 1.00 88.06 232 VAL A O 1
ATOM 1825 N N . MET A 1 233 ? 13.274 0.595 2.650 1.00 89.50 233 MET A N 1
ATOM 1826 C CA . MET A 1 233 ? 12.909 0.864 1.257 1.00 89.50 233 MET A CA 1
ATOM 1827 C C . MET A 1 233 ? 13.392 2.243 0.782 1.00 89.50 233 MET A C 1
ATOM 1829 O O . MET A 1 233 ? 13.978 2.345 -0.297 1.00 89.50 233 MET A O 1
ATOM 1833 N N . ALA A 1 234 ? 13.187 3.291 1.587 1.00 85.12 234 ALA A N 1
ATOM 1834 C CA . ALA A 1 234 ? 13.632 4.643 1.260 1.00 85.12 234 ALA A CA 1
ATOM 1835 C C . ALA A 1 234 ? 15.164 4.744 1.190 1.00 85.12 234 ALA A C 1
ATOM 1837 O O . ALA A 1 234 ? 15.697 5.343 0.256 1.00 85.12 234 ALA A O 1
ATOM 1838 N N . VAL A 1 235 ? 15.878 4.113 2.128 1.00 87.69 235 VAL A N 1
ATOM 1839 C CA . VAL A 1 235 ? 17.347 4.058 2.126 1.00 87.69 235 VAL A CA 1
ATOM 1840 C C . VAL A 1 235 ? 17.863 3.332 0.881 1.00 87.69 235 VAL A C 1
ATOM 1842 O O . VAL A 1 235 ? 18.727 3.870 0.187 1.00 87.69 235 VAL A O 1
ATOM 1845 N N . CYS A 1 236 ? 17.302 2.165 0.544 1.00 87.50 236 CYS A N 1
ATOM 1846 C CA . CYS A 1 236 ? 17.689 1.408 -0.650 1.00 87.50 236 CYS A CA 1
ATOM 1847 C C . CYS A 1 236 ? 17.548 2.240 -1.930 1.00 87.50 236 CYS A C 1
ATOM 1849 O O . CYS A 1 236 ? 18.445 2.230 -2.759 1.00 87.50 236 CYS A O 1
ATOM 1851 N N . PHE A 1 237 ? 16.468 3.000 -2.083 1.00 86.94 237 PHE A N 1
ATOM 1852 C CA . PHE A 1 237 ? 16.259 3.850 -3.261 1.00 86.94 237 PHE A CA 1
ATOM 1853 C C . PHE A 1 237 ? 17.143 5.104 -3.309 1.00 86.94 237 PHE A C 1
ATOM 1855 O O . PHE A 1 237 ? 17.397 5.663 -4.382 1.00 86.94 237 PHE A O 1
ATOM 1862 N N . CYS A 1 238 ? 17.569 5.600 -2.147 1.00 85.50 238 CYS A N 1
ATOM 1863 C CA . CYS A 1 238 ? 18.461 6.750 -2.073 1.00 85.50 238 CYS A CA 1
ATOM 1864 C C . CYS A 1 238 ? 19.899 6.380 -2.431 1.00 85.50 238 CYS A C 1
ATOM 1866 O O . CYS A 1 238 ? 20.555 7.171 -3.103 1.00 85.50 238 CYS A O 1
ATOM 1868 N N . ILE A 1 239 ? 20.360 5.215 -1.966 1.00 87.38 239 ILE A N 1
ATOM 1869 C CA . ILE A 1 239 ? 21.771 4.814 -2.008 1.00 87.38 239 ILE A CA 1
ATOM 1870 C C . ILE A 1 239 ? 22.074 3.873 -3.177 1.00 87.38 239 ILE A C 1
ATOM 1872 O O . ILE A 1 239 ? 23.165 3.937 -3.734 1.00 87.38 239 ILE A O 1
ATOM 1876 N N . MET A 1 240 ? 21.155 2.969 -3.523 1.00 81.19 240 MET A N 1
ATOM 1877 C CA . MET A 1 240 ? 21.438 1.879 -4.456 1.00 81.19 240 MET A CA 1
ATOM 1878 C C . MET A 1 240 ? 20.833 2.155 -5.833 1.00 81.19 240 MET A C 1
ATOM 1880 O O . MET A 1 240 ? 19.622 2.323 -5.964 1.00 81.19 240 MET A O 1
ATOM 1884 N N . ASP A 1 241 ? 21.658 2.068 -6.876 1.00 76.50 241 ASP A N 1
ATOM 1885 C CA . ASP A 1 241 ? 21.229 2.136 -8.281 1.00 76.50 241 ASP A CA 1
ATOM 1886 C C . ASP A 1 241 ? 20.682 0.783 -8.780 1.00 76.50 241 ASP A C 1
ATOM 1888 O O . ASP A 1 241 ? 21.056 0.271 -9.838 1.00 76.50 241 ASP A O 1
ATOM 1892 N N . ASN A 1 242 ? 19.817 0.151 -7.980 1.00 82.75 242 ASN A N 1
ATOM 1893 C CA . ASN A 1 242 ? 19.193 -1.135 -8.284 1.00 82.75 242 ASN A CA 1
ATOM 1894 C C . ASN A 1 242 ? 17.704 -1.158 -7.898 1.00 82.75 242 ASN A C 1
ATOM 1896 O O . ASN A 1 242 ? 17.157 -0.200 -7.354 1.00 82.75 242 ASN A O 1
ATOM 1900 N N . ASN A 1 243 ? 17.026 -2.274 -8.175 1.00 84.31 243 ASN A N 1
ATOM 1901 C CA . ASN A 1 243 ? 15.583 -2.410 -7.952 1.00 84.31 243 ASN A CA 1
ATOM 1902 C C . ASN A 1 243 ? 15.229 -3.130 -6.640 1.00 84.31 243 ASN A C 1
ATOM 1904 O O . ASN A 1 243 ? 14.118 -3.648 -6.506 1.00 84.31 243 ASN A O 1
ATOM 1908 N N . ILE A 1 244 ? 16.129 -3.167 -5.648 1.00 88.12 244 ILE A N 1
ATOM 1909 C CA . ILE A 1 244 ? 15.842 -3.811 -4.352 1.00 88.12 244 ILE A CA 1
ATOM 1910 C C . ILE A 1 244 ? 14.635 -3.164 -3.668 1.00 88.12 244 ILE A C 1
ATOM 1912 O O . ILE A 1 244 ? 13.750 -3.864 -3.172 1.00 88.12 244 ILE A O 1
ATOM 1916 N N . TRP A 1 245 ? 14.544 -1.835 -3.725 1.00 90.00 245 TRP A N 1
ATOM 1917 C CA . TRP A 1 245 ? 13.413 -1.081 -3.185 1.00 90.00 245 TRP A CA 1
ATOM 1918 C C . TRP A 1 245 ? 12.066 -1.518 -3.790 1.00 90.00 245 TRP A C 1
ATOM 1920 O O . TRP A 1 245 ? 11.062 -1.527 -3.083 1.00 90.00 245 TRP A O 1
ATOM 1930 N N . MET A 1 246 ? 12.028 -1.940 -5.063 1.00 89.06 246 MET A N 1
ATOM 1931 C CA . MET A 1 246 ? 10.796 -2.400 -5.712 1.00 89.06 246 MET A CA 1
ATOM 1932 C C . MET A 1 246 ? 10.325 -3.738 -5.139 1.00 89.06 246 MET A C 1
ATOM 1934 O O . MET A 1 246 ? 9.132 -3.920 -4.902 1.00 89.06 246 MET A O 1
ATOM 1938 N N . GLY A 1 247 ? 11.256 -4.660 -4.875 1.00 90.88 247 GLY A N 1
ATOM 1939 C CA . GLY A 1 247 ? 10.934 -5.931 -4.226 1.00 90.88 247 GLY A CA 1
ATOM 1940 C C . GLY A 1 247 ? 10.298 -5.720 -2.851 1.00 90.88 247 GLY A C 1
ATOM 1941 O O . GLY A 1 247 ? 9.295 -6.353 -2.528 1.00 90.88 247 GLY A O 1
ATOM 1942 N N . ILE A 1 248 ? 10.827 -4.768 -2.077 1.00 92.50 248 ILE A N 1
ATOM 1943 C CA . ILE A 1 248 ? 10.267 -4.376 -0.776 1.00 92.50 248 ILE A CA 1
ATOM 1944 C C . ILE A 1 248 ? 8.887 -3.724 -0.952 1.00 92.50 248 ILE A C 1
ATOM 1946 O O . ILE A 1 248 ? 7.938 -4.070 -0.246 1.00 92.50 248 ILE A O 1
ATOM 1950 N N . TYR A 1 249 ? 8.751 -2.827 -1.930 1.00 91.81 249 TYR A N 1
ATOM 1951 C CA . TYR A 1 249 ? 7.493 -2.151 -2.239 1.00 91.81 249 TYR A CA 1
ATOM 1952 C C . TYR A 1 249 ? 6.366 -3.132 -2.591 1.00 91.81 249 TYR A C 1
ATOM 1954 O O . TYR A 1 249 ? 5.241 -2.939 -2.146 1.00 91.81 249 TYR A O 1
ATOM 1962 N N . PHE A 1 250 ? 6.652 -4.220 -3.314 1.00 94.00 250 PHE A N 1
ATOM 1963 C CA . PHE A 1 250 ? 5.651 -5.242 -3.662 1.00 94.00 250 PHE A CA 1
ATOM 1964 C C . PHE A 1 250 ? 5.061 -5.956 -2.439 1.00 94.00 250 PHE A C 1
ATOM 1966 O O . PHE A 1 250 ? 3.916 -6.410 -2.465 1.00 94.00 250 PHE A O 1
ATOM 1973 N N . VAL A 1 251 ? 5.844 -6.056 -1.367 1.00 94.38 251 VAL A N 1
ATOM 1974 C CA . VAL A 1 251 ? 5.494 -6.775 -0.138 1.00 94.38 251 VAL A CA 1
ATOM 1975 C C . VAL A 1 251 ? 4.771 -5.860 0.851 1.00 94.38 251 VAL A C 1
ATOM 1977 O O . VAL A 1 251 ? 3.886 -6.308 1.578 1.00 94.38 251 VAL A O 1
ATOM 1980 N N . LEU A 1 252 ? 5.104 -4.568 0.869 1.00 92.00 252 LEU A N 1
ATOM 1981 C CA . LEU A 1 252 ? 4.627 -3.614 1.870 1.00 92.00 252 LEU A CA 1
ATOM 1982 C C . LEU A 1 252 ? 3.085 -3.523 1.967 1.00 92.00 252 LEU A C 1
ATOM 1984 O O . LEU A 1 252 ? 2.576 -3.676 3.081 1.00 92.00 252 LEU A O 1
ATOM 1988 N N . PRO A 1 253 ? 2.306 -3.356 0.875 1.00 92.94 253 PRO A N 1
ATOM 1989 C CA . PRO A 1 253 ? 0.843 -3.303 0.953 1.00 92.94 253 PRO A CA 1
ATOM 1990 C C . PRO A 1 253 ? 0.222 -4.559 1.577 1.00 92.94 253 PRO A C 1
ATOM 1992 O O . PRO A 1 253 ? -0.763 -4.455 2.305 1.00 92.94 253 PRO A O 1
ATOM 1995 N N . ARG A 1 254 ? 0.842 -5.731 1.362 1.00 92.62 254 ARG A N 1
ATOM 1996 C CA . ARG A 1 254 ? 0.397 -7.011 1.935 1.00 92.62 254 ARG A CA 1
ATOM 1997 C C . ARG A 1 254 ? 0.577 -7.063 3.441 1.00 92.62 254 ARG A C 1
ATOM 1999 O O . ARG A 1 254 ? -0.253 -7.632 4.139 1.00 92.62 254 ARG A O 1
ATOM 2006 N N . LEU A 1 255 ? 1.668 -6.501 3.960 1.00 92.12 255 LEU A N 1
ATOM 2007 C CA . LEU A 1 255 ? 1.886 -6.421 5.408 1.00 92.12 255 LEU A CA 1
ATOM 2008 C C . LEU A 1 255 ? 0.811 -5.548 6.059 1.00 92.12 255 LEU A C 1
ATOM 2010 O O . LEU A 1 255 ? 0.252 -5.909 7.096 1.00 92.12 255 LEU A O 1
ATOM 2014 N N . VAL A 1 256 ? 0.479 -4.437 5.402 1.00 91.56 256 VAL A N 1
ATOM 2015 C CA . VAL A 1 256 ? -0.547 -3.499 5.853 1.00 91.56 256 VAL A CA 1
ATOM 2016 C C . VAL A 1 256 ? -1.934 -4.153 5.841 1.00 91.56 256 VAL A C 1
ATOM 2018 O O . VAL A 1 256 ? -2.596 -4.167 6.880 1.00 91.56 256 VAL A O 1
ATOM 2021 N N . SER A 1 257 ? -2.366 -4.777 4.743 1.00 94.75 257 SER A N 1
ATOM 2022 C CA . SER A 1 257 ? -3.670 -5.457 4.692 1.00 94.75 257 SER A CA 1
ATOM 2023 C C . SER A 1 257 ? -3.766 -6.636 5.665 1.00 94.75 257 SER A C 1
ATOM 2025 O O . SER A 1 257 ? -4.754 -6.764 6.395 1.00 94.75 257 SER A O 1
ATOM 2027 N N . ASN A 1 258 ? -2.708 -7.445 5.776 1.00 93.56 258 ASN A N 1
ATOM 2028 C CA . ASN A 1 258 ? -2.664 -8.563 6.714 1.00 93.56 258 ASN A CA 1
ATOM 2029 C C . ASN A 1 258 ? -2.740 -8.106 8.172 1.00 93.56 258 ASN A C 1
ATOM 2031 O O . ASN A 1 258 ? -3.379 -8.785 8.972 1.00 93.56 258 ASN A O 1
ATOM 2035 N N . SER A 1 259 ? -2.151 -6.959 8.526 1.00 91.12 259 SER A N 1
ATOM 2036 C CA . SER A 1 259 ? -2.263 -6.403 9.880 1.00 91.12 259 SER A CA 1
ATOM 2037 C C . SER A 1 259 ? -3.705 -6.027 10.250 1.00 91.12 259 SER A C 1
ATOM 2039 O O . SER A 1 259 ? -4.150 -6.291 11.372 1.00 91.12 259 SER A O 1
ATOM 2041 N N . LEU A 1 260 ? -4.469 -5.478 9.295 1.00 92.38 260 LEU A N 1
ATOM 2042 C CA . LEU A 1 260 ? -5.884 -5.162 9.481 1.00 92.38 260 LEU A CA 1
ATOM 2043 C C . LEU A 1 260 ? -6.692 -6.440 9.718 1.00 92.38 260 LEU A C 1
ATOM 2045 O O . LEU A 1 260 ? -7.437 -6.527 10.697 1.00 92.38 260 LEU A O 1
ATOM 2049 N N . LEU A 1 261 ? -6.531 -7.431 8.839 1.00 93.94 261 LEU A N 1
ATOM 2050 C CA . LEU A 1 261 ? -7.247 -8.703 8.930 1.00 93.94 261 LEU A CA 1
ATOM 2051 C C . LEU A 1 261 ? -6.903 -9.447 10.226 1.00 93.94 261 LEU A C 1
ATOM 2053 O O . LEU A 1 261 ? -7.805 -9.933 10.910 1.00 93.94 261 LEU A O 1
ATOM 2057 N N . ALA A 1 262 ? -5.630 -9.445 10.625 1.00 90.88 262 ALA A N 1
ATOM 2058 C CA . ALA A 1 262 ? -5.181 -10.045 11.875 1.00 90.88 262 ALA A CA 1
ATOM 2059 C C . ALA A 1 262 ? -5.828 -9.353 13.080 1.00 90.88 262 ALA A C 1
ATOM 2061 O O . ALA A 1 262 ? -6.342 -10.023 13.977 1.00 90.88 262 ALA A O 1
ATOM 2062 N N . SER A 1 263 ? -5.891 -8.016 13.077 1.00 88.56 263 SER A N 1
ATOM 2063 C CA . SER A 1 263 ? -6.591 -7.248 14.112 1.00 88.56 263 SER A CA 1
ATOM 2064 C C . SER A 1 263 ? -8.080 -7.615 14.179 1.00 88.56 263 SER A C 1
ATOM 2066 O O . SER A 1 263 ? -8.634 -7.813 15.259 1.00 88.56 263 SER A O 1
ATOM 2068 N N . LEU A 1 264 ? -8.760 -7.761 13.042 1.00 90.94 264 LEU A N 1
ATOM 2069 C CA . LEU A 1 264 ? -10.174 -8.144 13.035 1.00 90.94 264 LEU A CA 1
ATOM 2070 C C . LEU A 1 264 ? -10.391 -9.572 13.549 1.00 90.94 264 LEU A C 1
ATOM 2072 O O . LEU A 1 264 ? -11.296 -9.781 14.365 1.00 90.94 264 LEU A O 1
ATOM 2076 N N . ASN A 1 265 ? -9.544 -10.515 13.132 1.00 92.12 265 ASN A N 1
ATOM 2077 C CA . ASN A 1 265 ? -9.645 -11.933 13.469 1.00 92.12 265 ASN A CA 1
ATOM 2078 C C . ASN A 1 265 ? -9.209 -12.261 14.900 1.00 92.12 265 ASN A C 1
ATOM 2080 O O . ASN A 1 265 ? -9.770 -13.170 15.517 1.00 92.12 265 ASN A O 1
ATOM 2084 N N . LEU A 1 266 ? -8.292 -11.486 15.488 1.00 87.00 266 LEU A N 1
ATOM 2085 C CA . LEU A 1 266 ? -7.855 -11.672 16.876 1.00 87.00 266 LEU A CA 1
ATOM 2086 C C . LEU A 1 266 ? -9.029 -11.608 17.865 1.00 87.00 266 LEU A C 1
ATOM 2088 O O . LEU A 1 266 ? -8.996 -12.238 18.923 1.00 87.00 266 LEU A O 1
ATOM 2092 N N . ARG A 1 267 ? -10.113 -10.910 17.498 1.00 85.81 267 ARG A N 1
ATOM 2093 C CA . ARG A 1 267 ? -11.342 -10.843 18.296 1.00 85.81 267 ARG A CA 1
ATOM 2094 C C . ARG A 1 267 ? -11.927 -12.220 18.625 1.00 85.81 267 ARG A C 1
ATOM 2096 O O . ARG A 1 267 ? -12.521 -12.361 19.690 1.00 85.81 267 ARG A O 1
ATOM 2103 N N . ARG A 1 268 ? -11.729 -13.234 17.774 1.00 82.62 268 ARG A N 1
ATOM 2104 C CA . ARG A 1 268 ? -12.176 -14.609 18.042 1.00 82.62 268 ARG A CA 1
ATOM 2105 C C . ARG A 1 268 ? -11.381 -15.248 19.174 1.00 82.62 268 ARG A C 1
ATOM 2107 O O . ARG A 1 268 ? -11.976 -15.763 20.113 1.00 82.62 268 ARG A O 1
ATOM 2114 N N . SER A 1 269 ? -10.053 -15.194 19.090 1.00 76.06 269 SER A N 1
ATOM 2115 C CA . SER A 1 269 ? -9.167 -15.764 20.111 1.00 76.06 269 SER A CA 1
ATOM 2116 C C . SER A 1 269 ? -9.443 -15.139 21.484 1.00 76.06 269 SER A C 1
ATOM 2118 O O . SER A 1 269 ? -9.491 -15.832 22.495 1.00 76.06 269 SER A O 1
ATOM 2120 N N . LEU A 1 270 ? -9.750 -13.838 21.506 1.00 73.38 270 LEU A N 1
ATOM 2121 C CA . LEU A 1 270 ? -10.150 -13.124 22.720 1.00 73.38 270 LEU A CA 1
ATOM 2122 C C . LEU A 1 270 ? -11.505 -13.590 23.277 1.00 73.38 270 LEU A C 1
ATOM 2124 O O . LEU A 1 270 ? -11.631 -13.704 24.488 1.00 73.38 270 LEU A O 1
ATOM 2128 N N . ARG A 1 271 ? -12.495 -13.906 22.427 1.00 76.06 271 ARG A N 1
ATOM 2129 C CA . ARG A 1 271 ? -13.780 -14.487 22.873 1.00 76.06 271 ARG A CA 1
ATOM 2130 C C . ARG A 1 271 ? -13.606 -15.883 23.478 1.00 76.06 271 ARG A C 1
ATOM 2132 O O . ARG A 1 271 ? -14.297 -16.212 24.430 1.00 76.06 271 ARG A O 1
ATOM 2139 N N . GLN A 1 272 ? -12.692 -16.687 22.935 1.00 74.12 272 GLN A N 1
ATOM 2140 C CA . GLN A 1 272 ? -12.430 -18.053 23.409 1.00 74.12 272 GLN A CA 1
ATOM 2141 C C . GLN A 1 272 ? -11.639 -18.096 24.724 1.00 74.12 272 GLN A C 1
ATOM 2143 O O . GLN A 1 272 ? -11.798 -19.039 25.487 1.00 74.12 272 GLN A O 1
ATOM 2148 N N . MET A 1 273 ? -10.813 -17.083 25.005 1.00 65.88 273 MET A N 1
ATOM 2149 C CA . MET A 1 273 ? -10.087 -16.949 26.278 1.00 65.88 273 MET A CA 1
ATOM 2150 C C . MET A 1 273 ? -10.960 -16.478 27.455 1.00 65.88 273 MET A C 1
ATOM 2152 O O . MET A 1 273 ? -10.478 -16.489 28.584 1.00 65.88 273 MET A O 1
ATOM 2156 N N . ASP A 1 274 ? -12.240 -16.160 27.220 1.00 63.59 274 ASP A N 1
ATOM 2157 C CA . ASP A 1 274 ? -13.241 -15.848 28.253 1.00 63.59 274 ASP A CA 1
ATOM 2158 C C . ASP A 1 274 ? -14.313 -16.976 28.430 1.00 63.59 274 ASP A C 1
ATOM 2160 O O . ASP A 1 274 ? -15.507 -16.688 28.291 1.00 63.59 274 ASP A O 1
ATOM 2164 N N . PRO A 1 275 ? -13.989 -18.257 28.739 1.00 54.72 275 PRO A N 1
ATOM 2165 C CA . PRO A 1 275 ? -15.019 -19.283 28.982 1.00 54.72 275 PRO A CA 1
ATOM 2166 C C . PRO A 1 275 ? -15.802 -19.091 30.293 1.00 54.72 275 PRO A C 1
ATOM 2168 O O . PRO A 1 275 ? -16.929 -19.557 30.415 1.00 54.72 275 PRO A O 1
ATOM 2171 N N . THR A 1 276 ? -15.236 -18.398 31.282 1.00 55.91 276 THR A N 1
ATOM 2172 C CA . THR A 1 276 ? -15.755 -18.321 32.662 1.00 55.91 276 THR A CA 1
ATOM 2173 C C . THR A 1 276 ? -16.891 -17.313 32.882 1.00 55.91 276 THR A C 1
ATOM 2175 O O . THR A 1 276 ? -17.331 -17.125 34.009 1.00 55.91 276 THR A O 1
ATOM 2178 N N . GLY A 1 277 ? -17.390 -16.647 31.835 1.00 53.91 277 GLY A N 1
ATOM 2179 C CA . GLY A 1 277 ? -18.358 -15.548 31.978 1.00 53.91 277 GLY A CA 1
ATOM 2180 C C . GLY A 1 277 ? -19.810 -15.845 31.591 1.00 53.91 277 GLY A C 1
ATOM 2181 O O . GLY A 1 277 ? -20.638 -14.945 31.704 1.00 53.91 277 GLY A O 1
ATOM 2182 N N . THR A 1 278 ? -20.130 -17.042 31.089 1.00 49.97 278 THR A N 1
ATOM 2183 C CA . THR A 1 278 ? -21.444 -17.318 30.458 1.00 49.97 278 THR A CA 1
ATOM 2184 C C . THR A 1 278 ? -21.976 -18.741 30.701 1.00 49.97 278 THR A C 1
ATOM 2186 O O . THR A 1 278 ? -22.713 -19.261 29.870 1.00 49.97 278 THR A O 1
ATOM 2189 N N . GLY A 1 279 ? -21.618 -19.368 31.831 1.00 42.00 279 GLY A N 1
ATOM 2190 C CA . GLY A 1 279 ? -22.071 -20.723 32.201 1.00 42.00 279 GLY A CA 1
ATOM 2191 C C . GLY A 1 279 ? -22.920 -20.840 33.478 1.00 42.00 279 GLY A C 1
ATOM 2192 O O . GLY A 1 279 ? -23.867 -21.613 33.482 1.00 42.00 279 GLY A O 1
ATOM 2193 N N . ASP A 1 280 ? -22.663 -20.044 34.524 1.00 39.88 280 ASP A N 1
ATOM 2194 C CA . ASP A 1 280 ? -23.161 -20.361 35.885 1.00 39.88 280 ASP A CA 1
ATOM 2195 C C . ASP A 1 280 ? -24.231 -19.410 36.456 1.00 39.88 280 ASP A C 1
ATOM 2197 O O . ASP A 1 280 ? -24.421 -19.321 37.666 1.00 39.88 280 ASP A O 1
ATOM 2201 N N . LEU A 1 281 ? -24.981 -18.698 35.609 1.00 45.22 281 LEU A N 1
ATOM 2202 C CA . LEU A 1 281 ? -26.132 -17.890 36.061 1.00 45.22 281 LEU A CA 1
ATOM 2203 C C . LEU A 1 281 ? -27.494 -18.485 35.673 1.00 45.22 281 LEU A C 1
ATOM 2205 O O . LEU A 1 281 ? -28.505 -17.785 35.665 1.00 45.22 281 LEU A O 1
ATOM 2209 N N . ALA A 1 282 ? -27.548 -19.792 35.412 1.00 39.09 282 ALA A N 1
ATOM 2210 C CA . ALA A 1 282 ? -28.802 -20.534 35.436 1.00 39.09 282 ALA A CA 1
ATOM 2211 C C . ALA A 1 282 ? -29.125 -20.951 36.884 1.00 39.09 282 ALA A C 1
ATOM 2213 O O . ALA A 1 282 ? -28.711 -22.003 37.353 1.00 39.09 282 ALA A O 1
ATOM 2214 N N . LEU A 1 283 ? -29.845 -20.071 37.585 1.00 50.56 283 LEU A N 1
ATOM 2215 C CA . LEU A 1 283 ? -30.850 -20.379 38.613 1.00 50.56 283 LEU A CA 1
ATOM 2216 C C . LEU A 1 283 ? -30.647 -21.671 39.438 1.00 50.56 283 LEU A C 1
ATOM 2218 O O . LEU A 1 283 ? -31.201 -22.720 39.115 1.00 50.56 283 LEU A O 1
ATOM 2222 N N . GLN A 1 284 ? -30.034 -21.541 40.615 1.00 37.38 284 GLN A N 1
ATOM 2223 C CA . GLN A 1 284 ? -30.491 -22.285 41.794 1.00 37.38 284 GLN A CA 1
ATOM 2224 C C . GLN A 1 284 ? -30.611 -21.330 42.989 1.00 37.38 284 GLN A C 1
ATOM 2226 O O . GLN A 1 284 ? -29.590 -20.874 43.508 1.00 37.38 284 GLN A O 1
ATOM 2231 N N . PRO A 1 285 ? -31.829 -21.022 43.473 1.00 38.38 285 PRO A N 1
ATOM 2232 C CA . PRO A 1 285 ? -31.988 -20.408 44.778 1.00 38.38 285 PRO A CA 1
ATOM 2233 C C . PRO A 1 285 ? -31.702 -21.484 45.833 1.00 38.38 285 PRO A C 1
ATOM 2235 O O . PRO A 1 285 ? -32.572 -22.277 46.190 1.00 38.38 285 PRO A O 1
ATOM 2238 N N . ARG A 1 286 ? -30.461 -21.548 46.326 1.00 36.09 286 ARG A N 1
ATOM 2239 C CA . ARG A 1 286 ? -30.159 -22.301 47.548 1.00 36.09 286 ARG A CA 1
ATOM 2240 C C . ARG A 1 286 ? -30.742 -21.536 48.733 1.00 36.09 286 ARG A C 1
ATOM 2242 O O . ARG A 1 286 ? -30.153 -20.569 49.206 1.00 36.09 286 ARG A O 1
ATOM 2249 N N . HIS A 1 287 ? -31.894 -21.989 49.218 1.00 44.78 287 HIS A N 1
ATOM 2250 C CA . HIS A 1 287 ? -32.284 -21.741 50.601 1.00 44.78 287 HIS A CA 1
ATOM 2251 C C . HIS A 1 287 ? -31.173 -22.266 51.528 1.00 44.78 287 HIS A C 1
ATOM 2253 O O . HIS A 1 287 ? -30.746 -23.412 51.354 1.00 44.78 287 HIS A O 1
ATOM 2259 N N . PRO A 1 288 ? -30.691 -21.481 52.505 1.00 42.62 288 PRO A N 1
ATOM 2260 C CA . PRO A 1 288 ? -29.825 -22.021 53.540 1.00 42.62 288 PRO A CA 1
ATOM 2261 C C . PRO A 1 288 ? -30.674 -22.866 54.507 1.00 42.62 288 PRO A C 1
ATOM 2263 O O . PRO A 1 288 ? -31.750 -22.414 54.913 1.00 42.62 288 PRO A O 1
ATOM 2266 N N . PRO A 1 289 ? -30.237 -24.076 54.899 1.00 42.88 289 PRO A N 1
ATOM 2267 C CA . PRO A 1 289 ? -30.856 -24.768 56.018 1.00 42.88 289 PRO A CA 1
ATOM 2268 C C . PRO A 1 289 ? -30.517 -24.012 57.316 1.00 42.88 289 PRO A C 1
ATOM 2270 O O . PRO A 1 289 ? -29.390 -23.526 57.469 1.00 42.88 289 PRO A O 1
ATOM 2273 N N . PRO A 1 290 ? -31.461 -23.878 58.258 1.00 37.38 290 PRO A N 1
ATOM 2274 C CA . PRO A 1 290 ? -31.188 -23.208 59.513 1.00 37.38 290 PRO A CA 1
ATOM 2275 C C . PRO A 1 290 ? -30.398 -24.135 60.440 1.00 37.38 290 PRO A C 1
ATOM 2277 O O . PRO A 1 290 ? -30.847 -25.225 60.779 1.00 37.38 290 PRO A O 1
ATOM 2280 N N . GLY A 1 291 ? -29.245 -23.640 60.892 1.00 51.44 291 GLY A N 1
ATOM 2281 C CA . GLY A 1 291 ? -28.550 -24.132 62.077 1.00 51.44 291 GLY A CA 1
ATOM 2282 C C . GLY A 1 291 ? -27.464 -25.170 61.818 1.00 51.44 291 GLY A C 1
ATOM 2283 O O . GLY A 1 291 ? -27.730 -26.364 61.833 1.00 51.44 291 GLY A O 1
ATOM 2284 N N . GLN A 1 292 ? -26.210 -24.718 61.738 1.00 37.12 292 GLN A N 1
ATOM 2285 C CA . GLN A 1 292 ? -25.101 -25.420 62.388 1.00 37.12 292 GLN A CA 1
ATOM 2286 C C . GLN A 1 292 ? -23.893 -24.497 62.565 1.00 37.12 292 GLN A C 1
ATOM 2288 O O . GLN A 1 292 ? -23.560 -23.691 61.700 1.00 37.12 292 GLN A O 1
ATOM 2293 N N . HIS A 1 293 ? -23.317 -24.576 63.762 1.00 36.62 293 HIS A N 1
ATOM 2294 C CA . HIS A 1 293 ? -22.210 -23.768 64.252 1.00 36.62 293 HIS A CA 1
ATOM 2295 C C . HIS A 1 293 ? -20.935 -23.929 63.417 1.00 36.62 293 HIS A C 1
ATOM 2297 O O . HIS A 1 293 ? -20.642 -24.999 62.888 1.00 36.62 293 HIS A O 1
ATOM 2303 N N . ALA A 1 294 ? -20.162 -22.844 63.371 1.00 45.91 294 ALA A N 1
ATOM 2304 C CA . ALA A 1 294 ? -18.816 -22.787 62.826 1.00 45.91 294 ALA A CA 1
ATOM 2305 C C . ALA A 1 294 ? -17.883 -23.813 63.488 1.00 45.91 294 ALA A C 1
ATOM 2307 O O . ALA A 1 294 ? -17.901 -23.951 64.709 1.00 45.91 294 ALA A O 1
ATOM 2308 N N . ASN A 1 295 ? -17.054 -24.480 62.677 1.00 38.00 295 ASN A N 1
ATOM 2309 C CA . ASN A 1 295 ? -15.609 -24.645 62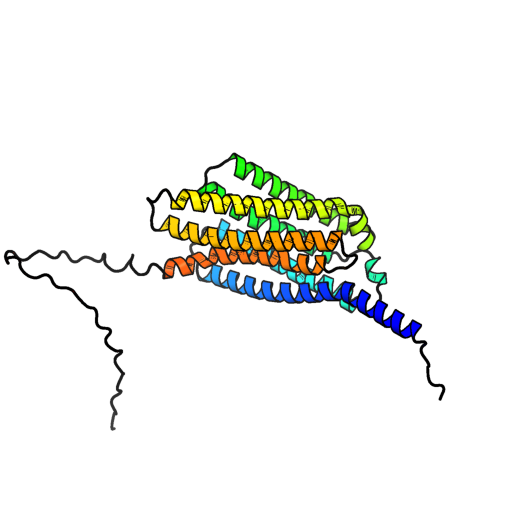.887 1.00 38.00 295 ASN A CA 1
ATOM 2310 C C . ASN A 1 295 ? -15.015 -25.528 61.778 1.00 38.00 295 ASN A C 1
ATOM 2312 O O . ASN A 1 295 ? -15.402 -26.682 61.626 1.00 38.00 295 ASN A O 1
ATOM 2316 N N . GLY A 1 296 ? -14.044 -24.997 61.031 1.00 34.50 296 GLY A N 1
ATOM 2317 C CA . GLY A 1 296 ? -13.234 -25.785 60.100 1.00 34.50 296 GLY A CA 1
ATOM 2318 C C . GLY A 1 296 ? -12.762 -24.986 58.891 1.00 34.50 296 GLY A C 1
ATOM 2319 O O . GLY A 1 296 ? -13.505 -24.800 57.932 1.00 34.50 296 GLY A O 1
ATOM 2320 N N . ILE A 1 297 ? -11.509 -24.533 58.923 1.00 40.47 297 ILE A N 1
ATOM 2321 C CA . ILE A 1 297 ? -10.797 -24.058 57.733 1.00 40.47 297 ILE A CA 1
ATOM 2322 C C . ILE A 1 297 ? -10.570 -25.282 56.837 1.00 40.47 297 ILE A C 1
ATOM 2324 O O . ILE A 1 297 ? -9.823 -26.182 57.210 1.00 40.47 297 ILE A O 1
ATOM 2328 N N . SER A 1 298 ? -11.221 -25.328 55.674 1.00 32.66 298 SER A N 1
ATOM 2329 C CA . SER A 1 298 ? -10.984 -26.357 54.659 1.00 32.66 298 SER A CA 1
ATOM 2330 C C . SER A 1 298 ? -10.173 -25.749 53.516 1.00 32.66 298 SER A C 1
ATOM 2332 O O . SER A 1 298 ? -10.666 -24.914 52.759 1.00 32.66 298 SER A O 1
ATOM 2334 N N . ILE A 1 299 ? -8.898 -26.130 53.436 1.00 33.53 299 ILE A N 1
ATOM 2335 C CA . ILE A 1 299 ? -8.025 -25.853 52.295 1.00 33.53 299 ILE A CA 1
ATOM 2336 C C . ILE A 1 299 ? -8.295 -26.964 51.276 1.00 33.53 299 ILE A C 1
ATOM 2338 O O . ILE A 1 299 ? -7.894 -28.104 51.495 1.00 33.53 299 ILE A O 1
ATOM 2342 N N . CYS A 1 300 ? -8.990 -26.652 50.179 1.00 34.81 300 CYS A N 1
ATOM 2343 C CA . CYS A 1 300 ? -9.078 -27.566 49.040 1.00 34.81 300 CYS A CA 1
ATOM 2344 C C . CYS A 1 300 ? -7.758 -27.521 48.264 1.00 34.81 300 CYS A C 1
ATOM 2346 O O . CYS A 1 300 ? -7.402 -26.503 47.674 1.00 34.81 300 CYS A O 1
ATOM 2348 N N . VAL A 1 301 ? -7.028 -28.634 48.300 1.00 36.06 301 VAL A N 1
ATOM 2349 C CA . VAL A 1 301 ? -5.944 -28.939 47.368 1.00 36.06 301 VAL A CA 1
ATOM 2350 C C . VAL A 1 301 ? -6.578 -29.729 46.228 1.00 36.06 301 VAL A C 1
ATOM 2352 O O . VAL A 1 301 ? -6.944 -30.887 46.418 1.00 36.06 301 VAL A O 1
ATOM 2355 N N . ASP A 1 302 ? -6.736 -29.103 45.063 1.00 35.69 302 ASP A N 1
ATOM 2356 C CA . ASP A 1 302 ? -7.218 -29.793 43.866 1.00 35.69 302 ASP A CA 1
ATOM 2357 C C . ASP A 1 302 ? -6.118 -30.724 43.338 1.00 35.69 302 ASP A C 1
ATOM 2359 O O . ASP A 1 302 ? -5.159 -30.309 42.682 1.00 35.69 302 ASP A O 1
ATOM 2363 N N . VAL A 1 303 ? -6.252 -32.009 43.668 1.00 36.06 303 VAL A N 1
ATOM 2364 C CA . VAL A 1 303 ? -5.461 -33.102 43.103 1.00 36.06 303 VAL A CA 1
ATOM 2365 C C . VAL A 1 303 ? -6.017 -33.432 41.719 1.00 36.06 303 VAL A C 1
ATOM 2367 O O . VAL A 1 303 ? -7.150 -33.887 41.572 1.00 36.06 303 VAL A O 1
ATOM 2370 N N . VAL A 1 304 ? -5.187 -33.220 40.697 1.00 44.06 304 VAL A N 1
ATOM 2371 C CA . VAL A 1 304 ? -5.408 -33.680 39.321 1.00 44.06 304 VAL A CA 1
ATOM 2372 C C . VAL A 1 304 ? -5.670 -35.188 39.333 1.00 44.06 304 VAL A C 1
ATOM 2374 O O . VAL A 1 304 ? -4.783 -35.959 39.687 1.00 44.06 304 VAL A O 1
ATOM 2377 N N . THR A 1 305 ? -6.868 -35.615 38.931 1.00 37.62 305 THR A N 1
ATOM 2378 C CA . THR A 1 305 ? -7.186 -37.033 38.708 1.00 37.62 305 THR A CA 1
ATOM 2379 C C . THR A 1 305 ? -7.777 -37.254 37.314 1.00 37.62 305 THR A C 1
ATOM 2381 O O . THR A 1 305 ? -8.874 -36.815 36.992 1.00 37.62 305 THR A O 1
ATOM 2384 N N . GLU A 1 306 ? -6.926 -37.867 36.491 1.00 36.19 306 GLU A N 1
ATOM 2385 C CA . GLU A 1 306 ? -7.138 -38.935 35.503 1.00 36.19 306 GLU A CA 1
ATOM 2386 C C . GLU A 1 306 ? -8.388 -38.965 34.596 1.00 36.19 306 GLU A C 1
ATOM 2388 O O . GLU A 1 306 ? -9.542 -38.971 35.012 1.00 36.19 306 GLU A O 1
ATOM 2393 N N . MET A 1 307 ? -8.104 -39.099 33.295 1.00 37.94 307 MET A N 1
ATOM 2394 C CA . MET A 1 307 ? -9.059 -39.381 32.221 1.00 37.94 307 MET A CA 1
ATOM 2395 C C . MET A 1 307 ? -9.602 -40.818 32.319 1.00 37.94 307 MET A C 1
ATOM 2397 O O . MET A 1 307 ? -8.804 -41.746 32.463 1.00 37.94 307 MET A O 1
ATOM 2401 N N . PRO A 1 308 ? -10.912 -41.064 32.128 1.00 39.78 308 PRO A N 1
ATOM 2402 C CA . PRO A 1 308 ? -11.422 -42.425 32.064 1.00 39.78 308 PRO A CA 1
ATOM 2403 C C . PRO A 1 308 ? -11.171 -43.053 30.684 1.00 39.78 308 PRO A C 1
ATOM 2405 O O . PRO A 1 308 ? -11.627 -42.567 29.646 1.00 39.78 308 PRO A O 1
ATOM 2408 N N . VAL A 1 309 ? -10.461 -44.181 30.699 1.00 42.75 309 VAL A N 1
ATOM 2409 C CA . VAL A 1 309 ? -10.291 -45.112 29.577 1.00 42.75 309 VAL A CA 1
ATOM 2410 C C . VAL A 1 309 ? -11.627 -45.801 29.281 1.00 42.75 309 VAL A C 1
ATOM 2412 O O . VAL A 1 309 ? -12.249 -46.397 30.158 1.00 42.75 309 VAL A O 1
ATOM 2415 N N . LYS A 1 310 ? -12.072 -45.734 28.023 1.00 38.50 310 LYS A N 1
ATOM 2416 C CA . LYS A 1 310 ? -13.310 -46.361 27.542 1.00 38.50 310 LYS A CA 1
ATOM 2417 C C . LYS A 1 310 ? -13.054 -47.831 27.190 1.00 38.50 310 LYS A C 1
ATOM 2419 O O . LYS A 1 310 ? -12.473 -48.122 26.149 1.00 38.50 310 LYS A O 1
ATOM 2424 N N . VAL A 1 311 ? -13.508 -48.750 28.039 1.00 44.97 311 VAL A N 1
ATOM 2425 C CA . VAL A 1 311 ? -13.551 -50.193 27.745 1.00 44.97 311 VAL A CA 1
ATOM 2426 C C . VAL A 1 311 ? -14.830 -50.494 26.953 1.00 44.97 311 VAL A C 1
ATOM 2428 O O . VAL A 1 311 ? -15.921 -50.123 27.382 1.00 44.97 311 VAL A O 1
ATOM 2431 N N . MET A 1 312 ? -14.707 -51.130 25.783 1.00 44.34 312 MET A N 1
ATOM 2432 C CA . MET A 1 312 ? -15.854 -51.626 25.006 1.00 44.34 312 MET A CA 1
ATOM 2433 C C . MET A 1 312 ? -16.206 -53.064 25.417 1.00 44.34 312 MET A C 1
ATOM 2435 O O . MET A 1 312 ? -15.289 -53.871 25.580 1.00 44.34 312 MET A O 1
ATOM 2439 N N . PRO A 1 313 ? -17.496 -53.421 25.549 1.00 46.91 313 PRO A N 1
ATOM 2440 C CA . PRO A 1 313 ? -17.897 -54.800 25.789 1.00 46.91 313 PRO A CA 1
ATOM 2441 C C . PRO A 1 313 ? -17.953 -55.614 24.487 1.00 46.91 313 PRO A C 1
ATOM 2443 O O . PRO A 1 313 ? -18.473 -55.163 23.468 1.00 46.91 313 PRO A O 1
ATOM 2446 N N . TYR A 1 314 ? -17.427 -56.837 24.565 1.00 40.34 314 TYR A N 1
ATOM 2447 C CA . TYR A 1 314 ? -17.605 -57.918 23.595 1.00 40.34 314 TYR A CA 1
ATOM 2448 C C . TYR A 1 314 ? -19.081 -58.337 23.532 1.00 40.34 314 TYR A C 1
ATOM 2450 O O . TYR A 1 314 ? -19.673 -58.652 24.563 1.00 40.34 314 TYR A O 1
ATOM 2458 N N . THR A 1 315 ? -19.654 -58.417 22.332 1.00 50.59 315 THR A N 1
ATOM 2459 C CA . THR A 1 315 ? -20.916 -59.127 22.085 1.00 50.59 315 THR A CA 1
ATOM 2460 C C . THR A 1 315 ? -20.615 -60.456 21.405 1.00 50.59 315 THR A C 1
ATOM 2462 O O . THR A 1 315 ? -20.123 -60.481 20.280 1.00 50.59 315 THR A O 1
ATOM 2465 N N . SER A 1 316 ? -20.907 -61.554 22.100 1.00 48.84 316 SER A N 1
ATOM 2466 C CA . SER A 1 316 ? -21.010 -62.898 21.537 1.00 48.84 316 SER A CA 1
ATOM 2467 C C . SER A 1 316 ? -22.440 -63.132 21.049 1.00 48.84 316 SER A C 1
ATOM 2469 O O . SER A 1 316 ? -23.361 -63.170 21.868 1.00 48.84 316 SER A O 1
ATOM 2471 N N . SER A 1 317 ? -22.628 -63.287 19.741 1.00 47.88 317 SER A N 1
ATOM 2472 C CA . SER A 1 317 ? -23.752 -63.981 19.090 1.00 47.88 317 SER A CA 1
ATOM 2473 C C . SER A 1 317 ? -23.340 -64.307 17.662 1.00 47.88 317 SER A C 1
ATOM 2475 O O . SER A 1 317 ? -22.957 -63.347 16.957 1.00 47.88 317 SER A O 1
#

Nearest PDB structures (foldseek):
  4jq6-assembly1_B-2  TM=5.223E-01  e=2.328E-01  uncultured bacterium
  4rwa-assembly2_B  TM=5.841E-01  e=1.553E+00  Escherichia coli
  5lwe-assembly2_B  TM=4.511E-01  e=7.458E-01  Homo sapiens
  5h5m-assembly2_B  TM=2.432E-01  e=9.919E+00  Caenorhabditis elegans

Mean predicted aligned error: 11.7 Å

Secondary structure (DSSP, 8-state):
-------HHHHHHHHHHHHHHHHHHHHHHHHHHHHHHHHHHHHHHHHHHHHH-TTS-HHHHHHHHHHHHHHHHHHHHHHHHHHIIIIITTT-GGGGGSPPPHHHHHHHHHHHHHHHHHHHHHHHHHHHHH--HHHHHHHHHHHHHHHHHHHHHHHHHHH-S-HHHHHHHTHHHHHHHHHHHHHHHHHHHHHHHHHHHHHHTS---TTHHHHHHHHHHHHHHHHHHHHHHHHHHHHHHHH-SSSHHHHHHHHHHHHHHHHHHHHHHHHHHHHHT-GGGSSS-S----PPPS----------------PPP-PPPP---

Organism: Hypsizygus marmoreus (NCBI:txid39966)